Protein AF-A0AAN6DFP4-F1 (afdb_monomer_lite)

Structure (mmCIF, N/CA/C/O backbone):
data_AF-A0AAN6DFP4-F1
#
_entry.id   AF-A0AAN6DFP4-F1
#
loop_
_atom_site.group_PDB
_atom_site.id
_atom_site.type_symbol
_atom_site.label_atom_id
_atom_site.label_alt_id
_atom_site.label_comp_id
_atom_site.label_asym_id
_atom_site.label_entity_id
_atom_site.label_seq_id
_atom_site.pdbx_PDB_ins_code
_atom_site.Cartn_x
_atom_site.Cartn_y
_atom_site.Cartn_z
_atom_site.occupancy
_atom_site.B_iso_or_equiv
_atom_site.auth_seq_id
_atom_site.auth_comp_id
_atom_site.auth_asym_id
_atom_site.auth_atom_id
_atom_site.pdbx_PDB_model_num
ATOM 1 N N . MET A 1 1 ? -13.168 1.834 -18.998 1.00 47.31 1 MET A N 1
ATOM 2 C CA . MET A 1 1 ? -12.104 2.691 -18.431 1.00 47.31 1 MET A CA 1
ATOM 3 C C . MET A 1 1 ? -12.574 3.967 -17.719 1.00 47.31 1 MET A C 1
ATOM 5 O O . MET A 1 1 ? -12.557 3.976 -16.498 1.00 47.31 1 MET A O 1
ATOM 9 N N . LYS A 1 2 ? -12.982 5.072 -18.387 1.00 50.84 2 LYS A N 1
ATOM 10 C CA . LYS A 1 2 ? -13.348 6.314 -17.645 1.00 50.84 2 LYS A CA 1
ATOM 11 C C . LYS A 1 2 ? -14.556 6.129 -16.716 1.00 50.84 2 LYS A C 1
ATOM 13 O O . LYS A 1 2 ? -14.588 6.753 -15.665 1.00 50.84 2 LYS A O 1
ATOM 18 N N . SER A 1 3 ? -15.532 5.307 -17.102 1.00 55.34 3 SER A N 1
ATOM 19 C CA . SER A 1 3 ? -16.701 4.993 -16.271 1.00 55.34 3 SER A CA 1
ATOM 20 C C . SER A 1 3 ? -16.334 4.152 -15.048 1.00 55.34 3 SER A C 1
ATOM 22 O O . SER A 1 3 ? -16.694 4.550 -13.950 1.00 55.34 3 SER A O 1
ATOM 24 N N . GLU A 1 4 ? -15.548 3.080 -15.202 1.00 56.09 4 GLU A N 1
ATOM 25 C CA . GLU A 1 4 ? -15.149 2.225 -14.068 1.00 56.09 4 GLU A CA 1
ATOM 26 C C . GLU A 1 4 ? -14.252 2.952 -13.072 1.00 56.09 4 GLU A C 1
ATOM 28 O O . GLU A 1 4 ? -14.462 2.830 -11.873 1.00 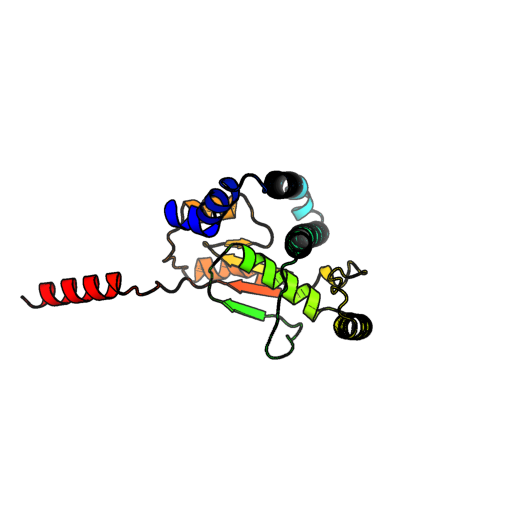56.09 4 GLU A O 1
ATOM 33 N N . LEU A 1 5 ? -13.308 3.786 -13.526 1.00 59.56 5 LEU A N 1
ATOM 34 C CA . LEU A 1 5 ? -12.493 4.587 -12.606 1.00 59.56 5 LEU A CA 1
ATOM 35 C C . LEU A 1 5 ? -13.368 5.538 -11.770 1.00 59.56 5 LEU A C 1
ATOM 37 O O . LEU A 1 5 ? -13.145 5.709 -10.574 1.00 59.56 5 LEU A O 1
ATOM 41 N N . LEU A 1 6 ? -14.382 6.153 -12.389 1.00 58.97 6 LEU A N 1
ATOM 42 C CA . LEU A 1 6 ? -15.338 7.012 -11.684 1.00 58.97 6 LEU A CA 1
ATOM 43 C C . LEU A 1 6 ? -16.222 6.208 -10.719 1.00 58.97 6 LEU A C 1
ATOM 45 O O . LEU A 1 6 ? -16.569 6.722 -9.653 1.00 58.97 6 LEU A O 1
ATOM 49 N N . ASP A 1 7 ? -16.551 4.966 -11.063 1.00 63.34 7 ASP A N 1
ATOM 50 C CA . ASP A 1 7 ? -17.307 4.059 -10.201 1.00 63.34 7 ASP A CA 1
ATOM 51 C C . ASP A 1 7 ? -16.452 3.571 -9.014 1.00 63.34 7 ASP A C 1
ATOM 53 O O . ASP A 1 7 ? -16.918 3.635 -7.878 1.00 63.34 7 ASP A O 1
ATOM 57 N N . HIS A 1 8 ? -15.170 3.243 -9.219 1.00 61.38 8 HIS A N 1
ATOM 58 C CA . HIS A 1 8 ? -14.212 2.890 -8.159 1.00 61.38 8 HIS A CA 1
ATOM 59 C C . HIS A 1 8 ? -13.896 4.047 -7.205 1.00 61.38 8 HIS A C 1
ATOM 61 O O . HIS A 1 8 ? -13.704 3.834 -6.007 1.00 61.38 8 HIS A O 1
ATOM 67 N N . ILE A 1 9 ? -13.861 5.281 -7.717 1.00 61.66 9 ILE A N 1
ATOM 68 C CA . ILE A 1 9 ? -13.745 6.496 -6.895 1.00 61.66 9 ILE A CA 1
ATOM 69 C C . ILE A 1 9 ? -15.060 6.766 -6.131 1.00 61.66 9 ILE A C 1
ATOM 71 O O . ILE A 1 9 ? -15.083 7.550 -5.182 1.00 61.66 9 ILE A O 1
ATOM 75 N N . GLY A 1 10 ? -16.167 6.117 -6.512 1.00 60.31 10 GLY A N 1
ATOM 76 C CA . GLY A 1 10 ? -17.473 6.299 -5.883 1.00 60.31 10 GLY A CA 1
ATOM 77 C C . GLY A 1 10 ? -18.146 7.613 -6.279 1.00 60.31 10 GLY A C 1
ATOM 78 O O . GLY A 1 10 ? -18.914 8.180 -5.502 1.00 60.31 10 GLY A O 1
ATOM 79 N N . VAL A 1 11 ? -17.878 8.132 -7.483 1.00 66.06 11 VAL A N 1
ATOM 80 C CA . VAL A 1 11 ? -18.410 9.425 -7.951 1.00 66.06 11 VAL A CA 1
ATOM 81 C C . VAL A 1 11 ? -19.939 9.428 -8.000 1.00 66.06 11 VAL A C 1
ATOM 83 O O . VAL A 1 11 ? -20.561 10.452 -7.712 1.00 66.06 11 VAL A O 1
ATOM 86 N N . GLN A 1 12 ? -20.567 8.295 -8.322 1.00 66.19 12 GLN A N 1
ATOM 87 C CA . GLN A 1 12 ? -22.027 8.171 -8.293 1.00 66.19 12 GLN A CA 1
ATOM 88 C C . GLN A 1 12 ? -22.575 8.255 -6.860 1.00 66.19 12 GLN A C 1
ATOM 90 O O . GLN A 1 12 ? -23.512 9.012 -6.602 1.00 66.19 12 GLN A O 1
ATOM 95 N N . THR A 1 13 ? -21.921 7.578 -5.914 1.00 63.72 13 THR A N 1
ATOM 96 C CA . THR A 1 13 ? -22.227 7.640 -4.478 1.00 63.72 13 THR A CA 1
ATOM 97 C C . THR A 1 13 ? -22.065 9.062 -3.933 1.00 63.72 13 THR A C 1
ATOM 99 O O . THR A 1 13 ? -22.931 9.559 -3.212 1.00 63.72 13 THR A O 1
ATOM 102 N N . LEU A 1 14 ? -21.005 9.767 -4.344 1.00 60.16 14 LEU A N 1
ATOM 103 C CA . LEU A 1 14 ? -20.773 11.176 -4.013 1.00 60.16 14 LEU A CA 1
ATOM 104 C C . LEU A 1 14 ? -21.882 12.083 -4.553 1.00 60.16 14 LEU A C 1
ATOM 106 O O . LEU A 1 14 ? -22.396 12.919 -3.812 1.00 60.16 14 LEU A O 1
ATOM 110 N N . LYS A 1 15 ? -22.297 11.908 -5.815 1.00 66.19 15 LYS A N 1
ATOM 111 C CA . LYS A 1 15 ? -23.403 12.677 -6.413 1.00 66.19 15 LYS A CA 1
ATOM 112 C C . LYS A 1 15 ? -24.713 12.478 -5.652 1.00 66.19 15 LYS A C 1
ATOM 114 O O . LYS A 1 15 ? -25.405 13.455 -5.377 1.00 66.19 15 LYS A O 1
ATOM 119 N N . GLN A 1 16 ? -25.022 11.240 -5.272 1.00 66.06 16 GLN A N 1
ATOM 120 C CA . GLN A 1 16 ? -26.227 10.906 -4.514 1.00 66.06 16 GLN A CA 1
ATOM 121 C C . GLN A 1 16 ? -26.204 11.490 -3.089 1.00 66.06 16 GLN A C 1
ATOM 123 O O . GLN A 1 16 ? -27.235 11.921 -2.571 1.00 66.06 16 GLN A O 1
ATOM 128 N N . GLN A 1 17 ? -25.030 11.570 -2.455 1.00 62.28 17 GLN A N 1
ATOM 129 C CA . GLN A 1 17 ? -24.885 12.221 -1.151 1.00 62.28 17 GLN A CA 1
ATOM 130 C C . GLN A 1 17 ? -24.927 13.754 -1.235 1.00 62.28 17 GLN A C 1
ATOM 132 O O . GLN A 1 17 ? -25.491 14.393 -0.344 1.00 62.28 17 GLN A O 1
ATOM 137 N N . LEU A 1 18 ? -24.380 14.350 -2.297 1.00 60.78 18 LEU A N 1
ATOM 138 C CA . LEU A 1 18 ? -24.375 15.800 -2.527 1.00 60.78 18 LEU A CA 1
ATOM 139 C C . LEU A 1 18 ? -25.782 16.381 -2.743 1.00 60.78 18 LEU A C 1
ATOM 141 O O . LEU A 1 18 ? -26.011 17.536 -2.398 1.00 60.78 18 LEU A O 1
ATOM 145 N N . SER A 1 19 ? -26.740 15.595 -3.247 1.00 63.12 19 SER A N 1
ATOM 146 C CA . SER A 1 19 ? -28.131 16.041 -3.429 1.00 63.12 19 SER A CA 1
ATOM 147 C C . SER A 1 19 ? -28.949 16.160 -2.133 1.00 63.12 19 SER A C 1
ATOM 149 O O . SER A 1 19 ? -30.066 16.667 -2.168 1.00 63.12 19 SER A O 1
ATOM 151 N N . SER A 1 20 ? -28.421 15.720 -0.985 1.00 60.00 20 SER A N 1
ATOM 152 C CA . SER A 1 20 ? -29.081 15.872 0.319 1.00 60.00 20 SER A CA 1
ATOM 153 C C . SER A 1 20 ? -28.574 17.134 1.033 1.00 60.00 20 SER A C 1
ATOM 155 O O . SER A 1 20 ? -27.400 17.236 1.398 1.00 60.00 20 SER A O 1
ATOM 157 N N . THR A 1 21 ? -29.471 18.091 1.283 1.00 51.72 21 THR A N 1
ATOM 158 C CA . THR A 1 21 ? -29.213 19.413 1.894 1.00 51.72 21 THR A CA 1
ATOM 159 C C . THR A 1 21 ? -28.632 19.365 3.319 1.00 51.72 21 THR A C 1
ATOM 161 O O . THR A 1 21 ? -28.171 20.382 3.826 1.00 51.72 21 THR A O 1
ATOM 164 N N . SER A 1 22 ? -28.568 18.188 3.953 1.00 56.81 22 SER A N 1
ATOM 165 C CA . SER A 1 22 ? -27.988 17.966 5.289 1.00 56.81 22 SER A CA 1
ATOM 166 C C . SER A 1 22 ? -26.481 17.619 5.284 1.00 56.81 22 SER A C 1
ATOM 168 O O . SER A 1 22 ? -25.909 17.376 6.348 1.00 56.81 22 SER A O 1
ATOM 170 N N . ASN A 1 23 ? -25.810 17.567 4.123 1.00 68.00 23 ASN A N 1
ATOM 171 C CA . ASN A 1 23 ? -24.476 16.952 3.991 1.00 68.00 23 ASN A CA 1
ATOM 172 C C . ASN A 1 23 ? -23.270 17.904 3.894 1.00 68.00 23 ASN A C 1
ATOM 174 O O . ASN A 1 23 ? -22.154 17.418 3.715 1.00 68.00 23 ASN A O 1
ATOM 178 N N . TYR A 1 24 ? -23.426 19.221 4.073 1.00 75.56 24 TYR A N 1
ATOM 179 C CA . TYR A 1 24 ? -22.299 20.167 3.953 1.00 75.56 24 TYR A CA 1
ATOM 180 C C . TYR A 1 24 ? -21.101 19.790 4.843 1.00 75.56 24 TYR A C 1
ATOM 182 O O . TYR A 1 24 ? -19.966 19.735 4.379 1.00 75.56 24 TYR A O 1
ATOM 190 N N . MET A 1 25 ? -21.349 19.423 6.104 1.00 76.75 25 MET A N 1
ATOM 191 C CA . MET A 1 25 ? -20.283 19.014 7.027 1.00 76.75 25 MET A CA 1
ATOM 192 C C . MET A 1 25 ? -19.552 17.740 6.582 1.00 76.75 25 MET A C 1
ATOM 194 O O . MET A 1 25 ? -18.347 17.625 6.799 1.00 76.75 25 MET A O 1
ATOM 198 N N . ARG A 1 26 ? -20.248 16.787 5.948 1.00 75.44 26 ARG A N 1
ATOM 199 C CA . ARG A 1 26 ? -19.627 15.555 5.432 1.00 75.44 26 ARG A CA 1
ATOM 200 C C . ARG A 1 26 ? -18.757 15.844 4.213 1.00 75.44 26 ARG A C 1
ATOM 202 O O . ARG A 1 26 ? -17.629 15.367 4.147 1.00 75.44 26 ARG A O 1
ATOM 209 N N . VAL A 1 27 ? -19.251 16.683 3.303 1.00 78.19 27 VAL A N 1
ATOM 210 C CA . VAL A 1 27 ? -18.508 17.118 2.113 1.00 78.19 27 VAL A CA 1
ATOM 211 C C . VAL A 1 27 ? -17.245 17.875 2.517 1.00 78.19 27 VAL A C 1
ATOM 213 O O . VAL A 1 27 ? -16.162 17.535 2.053 1.00 78.19 27 VAL A O 1
ATOM 216 N N . THR A 1 28 ? -17.347 18.831 3.443 1.00 83.44 28 THR A N 1
ATOM 217 C CA . THR A 1 28 ? -16.187 19.589 3.936 1.00 83.44 28 THR A CA 1
ATOM 218 C C . THR A 1 28 ? -15.150 18.677 4.591 1.00 83.44 28 THR A C 1
ATOM 220 O O . THR A 1 28 ? -13.967 18.796 4.290 1.00 83.44 28 THR A O 1
ATOM 223 N N . ARG A 1 29 ? -15.568 17.708 5.422 1.00 81.62 29 ARG A N 1
ATOM 224 C CA . ARG A 1 29 ? -14.650 16.713 6.012 1.00 81.62 29 ARG A CA 1
ATOM 225 C C . ARG A 1 29 ? -13.935 15.884 4.946 1.00 81.62 29 ARG A C 1
ATOM 227 O O . ARG A 1 29 ? -12.722 15.710 5.031 1.00 81.62 29 ARG A O 1
ATOM 234 N N . CYS A 1 30 ? -14.668 15.415 3.936 1.00 81.12 30 CYS A N 1
ATOM 235 C CA . CYS A 1 30 ? -14.101 14.678 2.810 1.00 81.12 30 CYS A CA 1
ATOM 236 C C . CYS A 1 30 ? -13.074 15.529 2.042 1.00 81.12 30 CYS A C 1
ATOM 238 O O . CYS A 1 30 ? -11.954 15.079 1.819 1.00 81.12 30 CYS A O 1
ATOM 240 N N . LEU A 1 31 ? -13.402 16.785 1.721 1.00 85.06 31 LEU A N 1
ATOM 241 C CA . LEU A 1 31 ? -12.493 17.707 1.031 1.00 85.06 31 LEU A CA 1
ATOM 242 C C . LEU A 1 31 ? -11.229 18.007 1.846 1.00 85.06 31 LEU A C 1
ATOM 244 O O . LEU A 1 31 ? -10.128 17.977 1.294 1.00 85.06 31 LEU A O 1
ATOM 248 N N . CYS A 1 32 ? -11.359 18.259 3.152 1.00 88.12 32 CYS A N 1
ATOM 249 C CA . CYS A 1 32 ? -10.211 18.452 4.040 1.00 88.12 32 CYS A CA 1
ATOM 250 C C . CYS A 1 32 ? -9.298 17.221 4.042 1.00 88.12 32 CYS A C 1
ATOM 252 O O . CYS A 1 32 ? -8.081 17.357 3.938 1.00 88.12 32 CYS A O 1
ATOM 254 N N . PHE A 1 33 ? -9.881 16.023 4.102 1.00 85.81 33 PHE A N 1
ATOM 255 C CA . PHE A 1 33 ? -9.128 14.775 4.068 1.00 85.81 33 PHE A CA 1
ATOM 256 C C . PHE A 1 33 ? -8.399 14.563 2.736 1.00 85.81 33 PHE A C 1
ATOM 258 O O . PHE A 1 33 ? -7.199 14.297 2.729 1.00 85.81 33 PHE A O 1
ATOM 265 N N . VAL A 1 34 ? -9.086 14.753 1.606 1.00 86.56 34 VAL A N 1
ATOM 266 C CA . VAL A 1 34 ? -8.468 14.668 0.273 1.00 86.56 34 VAL A CA 1
ATOM 267 C C . VAL A 1 34 ? -7.321 15.670 0.150 1.00 86.56 34 VAL A C 1
ATOM 269 O O . VAL A 1 34 ? -6.245 15.317 -0.320 1.00 86.56 34 VAL A O 1
ATOM 272 N N . THR A 1 35 ? -7.505 16.897 0.640 1.00 89.94 35 THR A N 1
ATOM 273 C CA . THR A 1 35 ? -6.455 17.929 0.634 1.00 89.94 35 THR A CA 1
ATOM 274 C C . THR A 1 35 ? -5.245 17.500 1.464 1.00 89.94 35 THR A C 1
ATOM 276 O O . THR A 1 35 ? -4.103 17.682 1.040 1.00 89.94 35 THR A O 1
ATOM 279 N N . MET A 1 36 ? -5.474 16.888 2.626 1.00 91.25 36 MET A N 1
ATOM 280 C CA . MET A 1 36 ? -4.415 16.362 3.485 1.00 91.25 36 MET A CA 1
ATOM 281 C C . MET A 1 36 ? -3.647 15.213 2.815 1.00 91.25 36 MET A C 1
ATOM 283 O O . MET A 1 36 ? -2.418 15.234 2.823 1.00 91.25 36 MET A O 1
ATOM 287 N N . LEU A 1 37 ? -4.338 14.262 2.173 1.00 90.06 37 LEU A N 1
ATOM 288 C CA . LEU A 1 37 ? -3.699 13.184 1.407 1.00 90.06 37 LEU A CA 1
ATOM 289 C C . LEU A 1 37 ? -2.883 13.717 0.227 1.00 90.06 37 LEU A C 1
ATOM 291 O O . LEU A 1 37 ? -1.754 13.282 0.020 1.00 90.06 37 LEU A O 1
ATOM 295 N N . LEU A 1 38 ? -3.422 14.683 -0.521 1.00 90.25 38 LEU A N 1
ATOM 296 C CA . LEU A 1 38 ? -2.706 15.323 -1.626 1.00 90.25 38 LEU A CA 1
ATOM 297 C C . LEU A 1 38 ? -1.447 16.040 -1.132 1.00 90.25 38 LEU A C 1
ATOM 299 O O . LEU A 1 38 ? -0.390 15.931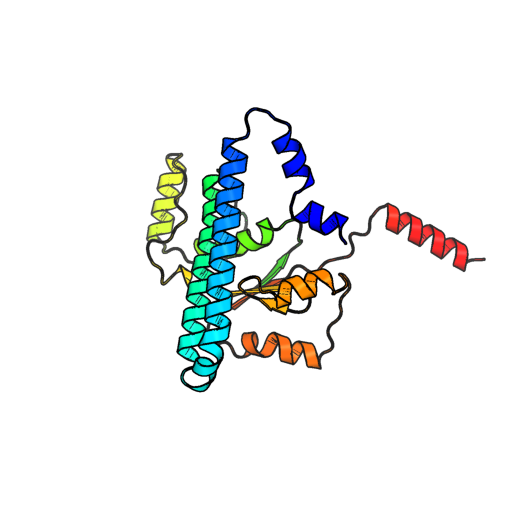 -1.747 1.00 90.25 38 LEU A O 1
ATOM 303 N N . SER A 1 39 ? -1.541 16.725 0.007 1.00 92.38 39 SER A N 1
ATOM 304 C CA . SER A 1 39 ? -0.399 17.406 0.622 1.00 92.38 39 SER A CA 1
ATOM 305 C C . SER A 1 39 ? 0.667 16.402 1.065 1.00 92.38 39 SER A C 1
ATOM 307 O O . SER A 1 39 ? 1.848 16.592 0.780 1.00 92.38 39 SER A O 1
ATOM 309 N N . TYR A 1 40 ? 0.253 15.297 1.694 1.00 93.44 40 TYR A N 1
ATOM 310 C CA . TYR A 1 40 ? 1.140 14.198 2.080 1.00 93.44 40 TYR A CA 1
ATOM 311 C C . TYR A 1 40 ? 1.860 13.603 0.866 1.00 93.44 40 TYR A C 1
ATOM 313 O O . TYR A 1 40 ? 3.077 13.424 0.882 1.00 93.44 40 TYR A O 1
ATOM 321 N N . PHE A 1 41 ? 1.111 13.341 -0.205 1.00 91.06 41 PHE A N 1
ATOM 322 C CA . PHE A 1 41 ? 1.631 12.811 -1.457 1.00 91.06 41 PHE A CA 1
ATOM 323 C C . PHE A 1 41 ? 2.685 13.739 -2.080 1.00 91.06 41 PHE A C 1
ATOM 325 O O . PHE A 1 41 ? 3.774 13.284 -2.423 1.00 91.06 41 PHE A O 1
ATOM 332 N N . VAL A 1 42 ? 2.416 15.047 -2.150 1.00 91.44 42 VAL A N 1
ATOM 333 C CA . VAL A 1 42 ? 3.384 16.035 -2.660 1.00 91.44 42 VAL A CA 1
ATOM 334 C C . VAL A 1 42 ? 4.664 16.044 -1.820 1.00 91.44 42 VAL A C 1
ATOM 336 O O . VAL A 1 42 ? 5.761 16.015 -2.378 1.00 91.44 42 VAL A O 1
ATOM 339 N N . VAL A 1 43 ? 4.547 16.037 -0.488 1.00 93.38 43 VAL A N 1
ATOM 340 C CA . VAL A 1 43 ? 5.708 15.980 0.416 1.00 93.38 43 VAL A CA 1
ATOM 341 C C . VAL A 1 43 ? 6.517 14.702 0.190 1.00 93.38 43 VAL A C 1
ATOM 343 O O . VAL A 1 43 ? 7.746 14.758 0.105 1.00 93.38 43 VAL A O 1
ATOM 346 N N . TYR A 1 44 ? 5.843 13.560 0.050 1.00 92.50 44 TYR A N 1
ATOM 347 C CA . TYR A 1 44 ? 6.489 12.281 -0.220 1.00 92.50 44 TYR A CA 1
ATOM 348 C C . TYR A 1 44 ? 7.237 12.275 -1.560 1.00 92.50 44 TYR A C 1
ATOM 350 O O . TYR A 1 44 ? 8.375 11.811 -1.619 1.00 92.50 44 TYR A O 1
ATOM 358 N N . GLU A 1 45 ? 6.649 12.817 -2.626 1.00 90.75 45 GLU A N 1
ATOM 359 C CA . GLU A 1 45 ? 7.291 12.880 -3.945 1.00 90.75 45 GLU A CA 1
ATOM 360 C C . GLU A 1 45 ? 8.516 13.807 -3.935 1.00 90.75 45 GLU A C 1
ATOM 362 O O . GLU A 1 45 ? 9.583 13.426 -4.426 1.00 90.75 45 GLU A O 1
ATOM 367 N N . ILE A 1 46 ? 8.426 14.973 -3.278 1.00 90.94 46 ILE A N 1
ATOM 368 C CA . ILE A 1 46 ? 9.578 15.866 -3.064 1.00 90.94 46 ILE A CA 1
ATOM 369 C C . ILE A 1 46 ? 10.694 15.121 -2.323 1.00 90.94 46 ILE A C 1
ATOM 371 O O . ILE A 1 46 ? 11.845 15.134 -2.763 1.00 90.94 46 ILE A O 1
ATOM 375 N N . PHE A 1 47 ? 10.362 14.427 -1.231 1.00 91.38 47 PHE A N 1
ATOM 376 C CA . PHE A 1 47 ? 11.317 13.609 -0.486 1.00 91.38 47 PHE A CA 1
ATOM 377 C C . PHE A 1 47 ? 11.923 12.496 -1.356 1.00 91.38 47 PHE A C 1
ATOM 379 O O . PHE A 1 47 ? 13.135 12.268 -1.334 1.00 91.38 47 PHE A O 1
ATOM 386 N N . SER A 1 48 ? 11.105 11.804 -2.150 1.00 87.94 48 SER A N 1
ATOM 387 C CA . SER A 1 48 ? 11.531 10.699 -3.010 1.00 87.94 48 SER A CA 1
ATOM 388 C C . SER A 1 48 ? 12.576 11.150 -4.029 1.00 87.94 48 SER A C 1
ATOM 390 O O . SER A 1 48 ? 13.581 10.449 -4.197 1.00 87.94 48 SER A O 1
ATOM 392 N N . VAL A 1 49 ? 12.376 12.327 -4.637 1.00 88.75 49 VAL A N 1
ATOM 393 C CA . VAL A 1 49 ? 13.305 12.963 -5.584 1.00 88.75 49 VAL A CA 1
ATOM 394 C C . VAL A 1 49 ? 14.554 13.485 -4.873 1.00 88.75 49 VAL A C 1
ATOM 396 O O . VAL A 1 49 ? 15.670 13.154 -5.275 1.00 88.75 49 VAL A O 1
ATOM 399 N N . ALA A 1 50 ? 14.393 14.235 -3.780 1.00 88.38 50 ALA A N 1
ATOM 400 C CA . ALA A 1 50 ? 15.513 14.819 -3.039 1.00 88.38 50 ALA A CA 1
ATOM 401 C C . ALA A 1 50 ? 16.469 13.747 -2.482 1.00 88.38 50 ALA A C 1
ATOM 403 O O . ALA A 1 50 ? 17.682 13.940 -2.430 1.00 88.38 50 ALA A O 1
ATOM 404 N N . THR A 1 51 ? 15.939 12.576 -2.119 1.00 87.88 51 THR A N 1
ATOM 405 C CA . THR A 1 51 ? 16.728 11.457 -1.582 1.00 87.88 51 THR A CA 1
ATOM 406 C C . THR A 1 51 ? 17.299 10.510 -2.636 1.00 87.88 51 THR A C 1
ATOM 408 O O . THR A 1 51 ? 17.896 9.493 -2.274 1.00 87.88 51 THR A O 1
ATOM 411 N N . ILE A 1 52 ? 17.182 10.809 -3.936 1.00 86.50 52 ILE A N 1
ATOM 412 C CA . ILE A 1 52 ? 17.813 9.986 -4.984 1.00 86.50 52 ILE A CA 1
ATOM 413 C C . ILE A 1 52 ? 19.330 9.903 -4.766 1.00 86.50 52 ILE A C 1
ATOM 415 O O . ILE A 1 52 ? 19.877 8.806 -4.831 1.00 86.50 52 ILE A O 1
ATOM 419 N N . GLY A 1 53 ? 19.992 11.016 -4.424 1.00 79.88 53 GLY A N 1
ATOM 420 C CA . GLY A 1 53 ? 21.430 11.029 -4.118 1.00 79.88 53 GLY A CA 1
ATOM 421 C C . GLY A 1 53 ? 21.791 10.210 -2.872 1.00 79.88 53 GLY A C 1
ATOM 422 O O . GLY A 1 53 ? 22.771 9.469 -2.873 1.00 79.88 53 GLY A O 1
ATOM 423 N N . VAL A 1 54 ? 20.937 10.249 -1.841 1.00 80.94 54 VAL A N 1
ATOM 424 C CA . VAL A 1 54 ? 21.107 9.473 -0.596 1.00 80.94 54 VAL A CA 1
ATOM 425 C C . VAL A 1 54 ? 21.058 7.966 -0.859 1.00 80.94 54 VAL A C 1
ATOM 427 O O . VAL A 1 54 ? 21.716 7.213 -0.147 1.00 80.94 54 VAL A O 1
ATOM 430 N N . LYS A 1 55 ? 20.356 7.515 -1.913 1.00 79.94 55 LYS A N 1
ATOM 431 C CA . LYS A 1 55 ? 20.319 6.097 -2.322 1.00 79.94 55 LYS A CA 1
ATOM 432 C C . LYS A 1 55 ? 21.720 5.511 -2.497 1.00 79.94 55 LYS A C 1
ATOM 434 O O . LYS A 1 55 ? 21.929 4.358 -2.148 1.00 79.94 55 LYS A O 1
ATOM 439 N N . TYR A 1 56 ? 22.644 6.290 -3.054 1.00 83.81 56 TYR A N 1
ATOM 440 C CA . TYR A 1 56 ? 23.991 5.821 -3.370 1.00 83.81 56 TYR A CA 1
ATOM 441 C C . TYR A 1 56 ? 24.943 5.906 -2.176 1.00 83.81 56 TYR A C 1
ATOM 443 O O . TYR A 1 56 ? 25.901 5.146 -2.116 1.00 83.81 56 TYR A O 1
ATOM 451 N N . LEU A 1 57 ? 24.674 6.806 -1.225 1.00 87.19 57 LEU A N 1
ATOM 452 C CA . LEU A 1 57 ? 25.516 6.996 -0.044 1.00 87.19 57 LEU A CA 1
ATOM 453 C C . LEU A 1 57 ? 25.098 6.079 1.110 1.00 87.19 57 LEU A C 1
ATOM 455 O O . LEU A 1 57 ? 25.941 5.429 1.717 1.00 87.19 57 LEU A O 1
ATOM 459 N N . ILE A 1 58 ? 23.801 6.050 1.434 1.00 86.75 58 ILE A N 1
ATOM 460 C CA . ILE A 1 58 ? 23.254 5.328 2.591 1.00 86.75 58 ILE A CA 1
ATOM 461 C C . ILE A 1 58 ? 21.871 4.745 2.226 1.00 86.75 58 ILE A C 1
ATOM 463 O O . ILE A 1 58 ? 20.831 5.277 2.640 1.00 86.75 58 ILE A O 1
ATOM 467 N N . PRO A 1 59 ? 21.819 3.655 1.432 1.00 82.94 59 PRO A N 1
ATOM 468 C CA . PRO A 1 59 ? 20.566 3.085 0.924 1.00 82.94 59 PRO A CA 1
ATOM 469 C C . PRO A 1 59 ? 19.601 2.659 2.039 1.00 82.94 59 PRO A C 1
ATOM 471 O O . PRO A 1 59 ? 18.395 2.887 1.920 1.00 82.94 59 PRO A O 1
ATOM 474 N N . GLN A 1 60 ? 20.130 2.130 3.147 1.00 82.44 60 GLN A N 1
ATOM 475 C CA . GLN A 1 60 ? 19.338 1.665 4.290 1.00 82.44 60 GLN A CA 1
ATOM 476 C C . GLN A 1 60 ? 18.546 2.793 4.963 1.00 82.44 60 GLN A C 1
ATOM 478 O O . GLN A 1 60 ? 17.378 2.633 5.311 1.00 82.44 60 GLN A O 1
ATOM 483 N N . THR A 1 61 ? 19.135 3.983 5.075 1.00 84.81 61 THR A N 1
ATOM 484 C CA . THR A 1 61 ? 18.453 5.143 5.660 1.00 84.81 61 THR A CA 1
ATOM 485 C C . THR A 1 61 ? 17.283 5.596 4.790 1.00 84.81 61 THR A C 1
ATOM 487 O O . THR A 1 61 ? 16.186 5.839 5.295 1.00 84.81 61 THR A O 1
ATOM 490 N N . ARG A 1 62 ? 17.471 5.655 3.463 1.00 84.94 62 ARG A N 1
ATOM 491 C CA . ARG A 1 62 ? 16.381 5.982 2.529 1.00 84.94 62 ARG A CA 1
ATOM 492 C C . ARG A 1 62 ? 15.255 4.952 2.609 1.00 84.94 62 ARG A C 1
ATOM 494 O O . ARG A 1 62 ? 14.085 5.328 2.561 1.00 84.94 62 ARG A O 1
ATOM 501 N N . PHE A 1 63 ? 15.611 3.675 2.720 1.00 83.19 63 PHE A N 1
ATOM 502 C CA . PHE A 1 63 ? 14.655 2.586 2.866 1.00 83.19 63 PHE A CA 1
ATOM 503 C C . PHE A 1 63 ? 13.804 2.742 4.132 1.00 83.19 63 PHE A C 1
ATOM 505 O O . PHE A 1 63 ? 12.576 2.761 4.048 1.00 83.19 63 PHE A O 1
ATOM 512 N N . SER A 1 64 ? 14.442 2.973 5.280 1.00 83.75 64 SER A N 1
ATOM 513 C CA . SER A 1 64 ? 13.755 3.224 6.549 1.00 83.75 64 SER A CA 1
ATOM 514 C C . SER A 1 64 ? 12.797 4.410 6.463 1.00 83.75 64 SER A C 1
ATOM 516 O O . SER A 1 64 ? 11.633 4.281 6.833 1.00 83.75 64 SER A O 1
ATOM 518 N N . TYR A 1 65 ? 13.219 5.545 5.898 1.00 87.56 65 TYR A N 1
ATOM 519 C CA . TYR A 1 65 ? 12.320 6.691 5.729 1.00 87.56 65 TYR A CA 1
ATOM 520 C C . TYR A 1 65 ? 11.121 6.383 4.835 1.00 87.56 65 TYR A C 1
ATOM 522 O O . TYR A 1 65 ? 10.002 6.758 5.175 1.00 87.56 65 TYR A O 1
ATOM 530 N N . LYS A 1 66 ? 11.318 5.670 3.720 1.00 87.81 66 LYS A N 1
ATOM 531 C CA . LYS A 1 66 ? 10.201 5.246 2.864 1.00 87.81 66 LYS A CA 1
ATOM 532 C C . LYS A 1 66 ? 9.184 4.399 3.628 1.00 87.81 66 LYS A C 1
ATOM 534 O O . LYS A 1 66 ? 7.991 4.583 3.412 1.00 87.81 66 LYS A O 1
ATOM 539 N N . ARG A 1 67 ? 9.638 3.539 4.546 1.00 86.25 67 ARG A N 1
ATOM 540 C CA . ARG A 1 67 ? 8.754 2.759 5.425 1.00 86.25 67 ARG A CA 1
ATOM 541 C C . ARG A 1 67 ? 7.974 3.643 6.390 1.00 86.25 67 ARG A C 1
ATOM 543 O O . ARG A 1 67 ? 6.767 3.471 6.493 1.00 86.25 67 ARG A O 1
ATOM 550 N N . TYR A 1 68 ? 8.617 4.627 7.020 1.00 87.81 68 TYR A N 1
ATOM 551 C CA . TYR A 1 68 ? 7.916 5.596 7.873 1.00 87.81 68 TYR A CA 1
ATOM 552 C C . TYR A 1 68 ? 6.869 6.408 7.100 1.00 87.81 68 TYR A C 1
ATOM 554 O O . TYR A 1 68 ? 5.768 6.624 7.604 1.00 87.81 68 TYR A O 1
ATOM 562 N N . PHE A 1 69 ? 7.175 6.817 5.865 1.00 91.25 69 PHE A N 1
ATOM 563 C CA . PHE A 1 69 ? 6.195 7.478 5.003 1.00 91.25 69 PHE A CA 1
ATOM 564 C C . PHE A 1 69 ? 5.027 6.550 4.640 1.00 91.25 69 PHE A C 1
ATOM 566 O O . PHE A 1 69 ? 3.875 6.967 4.684 1.00 91.25 69 PHE A O 1
ATOM 573 N N . ALA A 1 70 ? 5.295 5.284 4.315 1.00 90.19 70 ALA A N 1
ATOM 574 C CA . ALA A 1 70 ? 4.241 4.316 4.006 1.00 90.19 70 ALA A CA 1
ATOM 575 C C . ALA A 1 70 ? 3.317 4.097 5.208 1.00 90.19 70 ALA A C 1
ATOM 577 O O . ALA A 1 70 ? 2.101 4.234 5.103 1.00 90.19 70 ALA A O 1
ATOM 578 N N . ALA A 1 71 ? 3.916 3.844 6.369 1.00 87.56 71 ALA A N 1
ATOM 579 C CA . ALA A 1 71 ? 3.235 3.732 7.646 1.00 87.56 71 ALA A CA 1
ATOM 580 C C . ALA A 1 71 ? 2.340 4.945 7.931 1.00 87.56 71 ALA A C 1
ATOM 582 O O . ALA A 1 71 ? 1.150 4.786 8.204 1.00 87.56 71 ALA A O 1
ATOM 583 N N . GLY A 1 72 ? 2.887 6.160 7.833 1.00 88.12 72 GLY A N 1
ATOM 584 C CA . GLY A 1 72 ? 2.137 7.392 8.073 1.00 88.12 72 GLY A CA 1
ATOM 585 C C . GLY A 1 72 ? 0.988 7.589 7.083 1.00 88.12 72 GLY A C 1
ATOM 586 O O . GLY A 1 72 ? -0.121 7.922 7.497 1.00 88.12 72 GLY A O 1
ATOM 587 N N . PHE A 1 73 ? 1.227 7.330 5.795 1.00 91.62 73 PHE A N 1
ATOM 588 C CA . PHE A 1 73 ? 0.206 7.406 4.751 1.00 91.62 73 PHE A CA 1
ATOM 589 C C . PHE A 1 73 ? -0.971 6.462 5.030 1.00 91.62 73 PHE A C 1
ATOM 591 O O . PHE A 1 73 ? -2.128 6.888 5.023 1.00 91.62 73 PHE A O 1
ATOM 598 N N . TRP A 1 74 ? -0.696 5.191 5.325 1.00 90.50 74 TRP A N 1
ATOM 599 C CA . TRP A 1 74 ? -1.754 4.216 5.577 1.00 90.50 74 TRP A CA 1
ATOM 600 C C . TRP A 1 74 ? -2.456 4.434 6.912 1.00 90.50 74 TRP A C 1
ATOM 602 O O . TRP A 1 74 ? -3.673 4.302 6.978 1.00 90.50 74 TRP A O 1
ATOM 612 N N . THR A 1 75 ? -1.730 4.861 7.945 1.00 86.69 75 THR A N 1
ATOM 613 C CA . THR A 1 75 ? -2.314 5.273 9.234 1.00 86.69 75 THR A CA 1
ATOM 614 C C . THR A 1 75 ? -3.340 6.387 9.029 1.00 86.69 75 THR A C 1
ATOM 616 O O . THR A 1 75 ? -4.434 6.342 9.589 1.00 86.69 75 THR A O 1
ATOM 619 N N . LEU A 1 76 ? -3.029 7.356 8.165 1.00 88.50 76 LEU A N 1
ATOM 620 C CA . LEU A 1 76 ? -3.944 8.434 7.804 1.00 88.50 76 LEU A CA 1
ATOM 621 C C . LEU A 1 76 ? -5.189 7.925 7.062 1.00 88.50 76 LEU A C 1
ATOM 623 O O . LEU A 1 76 ? -6.297 8.396 7.313 1.00 88.50 76 LEU A O 1
ATOM 627 N N . CYS A 1 77 ? -5.015 6.944 6.173 1.00 89.38 77 CYS A N 1
ATOM 628 C CA . CYS A 1 77 ? -6.117 6.295 5.462 1.00 89.38 77 CYS A CA 1
ATOM 629 C C . CYS A 1 77 ? -6.998 5.446 6.394 1.00 89.38 77 CYS A C 1
ATOM 631 O O . CYS A 1 77 ? -8.213 5.419 6.252 1.00 89.38 77 CYS A O 1
ATOM 633 N N . ILE A 1 78 ? -6.421 4.783 7.389 1.00 86.88 78 ILE A N 1
ATOM 634 C CA . ILE A 1 78 ? -7.185 4.034 8.391 1.00 86.88 78 ILE A CA 1
ATOM 635 C C . ILE A 1 78 ? -7.953 4.991 9.305 1.00 86.88 78 ILE A C 1
ATOM 637 O O . ILE A 1 78 ? -9.129 4.766 9.584 1.00 86.88 78 ILE A O 1
ATOM 641 N N . TYR A 1 79 ? -7.338 6.113 9.692 1.00 83.75 79 TYR A N 1
ATOM 642 C CA . TYR A 1 79 ? -7.999 7.138 10.499 1.00 83.75 79 TYR A CA 1
ATOM 643 C C . TYR A 1 79 ? -9.287 7.660 9.857 1.00 83.75 79 TYR A C 1
ATOM 645 O O . TYR A 1 79 ? -10.252 7.964 10.556 1.00 83.75 79 TYR A O 1
ATOM 653 N N . ILE A 1 80 ? -9.348 7.742 8.523 1.00 82.50 80 ILE A N 1
ATOM 654 C CA . ILE A 1 80 ? -10.577 8.183 7.861 1.00 82.50 80 ILE A CA 1
ATOM 655 C C . ILE A 1 80 ? -11.702 7.151 7.966 1.00 82.50 80 ILE A C 1
ATOM 657 O O . ILE A 1 80 ? -12.863 7.549 8.058 1.00 82.50 80 ILE A O 1
ATOM 661 N N . LEU A 1 81 ? -11.389 5.852 8.001 1.00 82.88 81 LEU A N 1
ATOM 662 C CA . LEU A 1 81 ? -12.393 4.812 8.236 1.00 82.88 81 LEU A CA 1
ATOM 663 C C . LEU A 1 81 ? -13.010 4.991 9.628 1.00 82.88 81 LEU A C 1
ATOM 665 O O . LEU A 1 81 ? -14.235 5.015 9.755 1.00 82.88 81 LEU A O 1
ATOM 669 N N . GLU A 1 82 ? -12.179 5.251 10.641 1.00 77.38 82 GLU A N 1
ATOM 670 C CA . GLU A 1 82 ? -12.641 5.538 12.004 1.00 77.38 82 GLU A CA 1
ATOM 671 C C . GLU A 1 82 ? -13.491 6.813 12.080 1.00 77.38 82 GLU A C 1
ATOM 673 O O . GLU A 1 82 ? -14.583 6.799 12.646 1.00 77.38 82 GLU A O 1
ATOM 678 N N . LEU A 1 83 ? -13.043 7.917 11.468 1.00 76.12 83 LEU A N 1
ATOM 679 C CA . LEU A 1 83 ? -13.789 9.183 11.451 1.00 76.12 83 LEU A CA 1
ATOM 680 C C . LEU A 1 83 ? -15.177 9.057 10.807 1.00 76.12 83 LEU A C 1
ATOM 682 O O . LEU A 1 83 ? -16.076 9.848 11.112 1.00 76.12 83 LEU A O 1
ATOM 686 N N . ASN A 1 84 ? -15.347 8.089 9.906 1.00 77.56 84 ASN A N 1
ATOM 687 C CA . ASN A 1 84 ? -16.619 7.783 9.260 1.00 77.56 84 ASN A CA 1
ATOM 688 C C . ASN A 1 84 ? -17.408 6.669 9.967 1.00 77.56 84 ASN A C 1
ATOM 690 O O . ASN A 1 84 ? -18.481 6.308 9.490 1.00 77.56 84 ASN A O 1
ATOM 694 N N . ASN A 1 85 ? -16.936 6.182 11.120 1.00 75.12 85 ASN A N 1
ATOM 695 C CA . ASN A 1 85 ? -17.524 5.081 11.886 1.00 75.12 85 ASN A CA 1
ATOM 696 C C . ASN A 1 85 ? -17.696 3.802 11.050 1.00 75.12 85 ASN A C 1
ATOM 698 O O . ASN A 1 85 ? -18.701 3.100 11.171 1.00 75.12 85 ASN A O 1
ATOM 702 N N . VAL A 1 86 ? -16.734 3.515 10.172 1.00 79.81 86 VAL A N 1
ATOM 703 C CA . VAL A 1 86 ? -16.700 2.251 9.436 1.00 79.81 86 VAL A CA 1
ATOM 704 C C . VAL A 1 86 ? -16.290 1.152 10.411 1.00 79.81 86 VAL A C 1
ATOM 706 O O . VAL A 1 86 ? -15.187 1.184 10.952 1.00 79.81 86 VAL A O 1
ATOM 709 N N . ASN A 1 87 ? -17.181 0.186 10.633 1.00 79.12 87 ASN A N 1
ATOM 710 C CA . ASN A 1 87 ? -16.861 -1.012 11.399 1.00 79.12 87 ASN A CA 1
ATOM 711 C C . ASN A 1 87 ? -16.268 -2.069 10.461 1.00 79.12 87 ASN A C 1
ATOM 713 O O . ASN A 1 87 ? -16.913 -2.445 9.482 1.00 79.12 87 ASN A O 1
ATOM 717 N N . VAL A 1 88 ? -15.050 -2.523 10.751 1.00 82.81 88 VAL A N 1
ATOM 718 C CA . VAL A 1 88 ? -14.361 -3.562 9.978 1.00 82.81 88 VAL A CA 1
ATOM 719 C C . VAL A 1 88 ? -14.415 -4.857 10.778 1.00 82.81 88 VAL A C 1
ATOM 721 O O . VAL A 1 88 ? -13.754 -4.984 11.806 1.00 82.81 88 VAL A O 1
ATOM 724 N N . GLU A 1 89 ? -15.201 -5.814 10.298 1.00 84.44 89 GLU A N 1
ATOM 725 C CA . GLU A 1 89 ? -15.280 -7.157 10.866 1.00 84.44 89 GLU A CA 1
ATOM 726 C C . GLU A 1 89 ? -14.295 -8.075 10.133 1.00 84.44 89 GLU A C 1
ATOM 728 O O . GLU A 1 89 ? -14.373 -8.232 8.914 1.00 84.44 89 GLU A O 1
ATOM 733 N N . ILE A 1 90 ? -13.345 -8.650 10.872 1.00 85.12 90 ILE A N 1
ATOM 734 C CA . ILE A 1 90 ? -12.370 -9.610 10.343 1.00 85.12 90 ILE A CA 1
ATOM 735 C C . ILE A 1 90 ? -12.772 -10.991 10.850 1.00 85.12 90 ILE A C 1
ATOM 737 O O . ILE A 1 90 ? -12.839 -11.216 12.057 1.00 85.12 90 ILE A O 1
ATOM 741 N N . THR A 1 91 ? -13.016 -11.914 9.926 1.00 87.25 91 THR A N 1
ATOM 742 C CA . THR A 1 91 ? -13.385 -13.302 10.224 1.00 87.25 91 THR A CA 1
ATOM 743 C C . THR A 1 91 ? -12.381 -14.265 9.609 1.00 87.25 91 THR A C 1
ATOM 745 O O . THR A 1 91 ? -11.873 -13.995 8.521 1.00 87.25 91 THR A O 1
ATOM 748 N N . GLY A 1 92 ? -12.173 -15.414 10.247 1.00 89.38 92 GLY A N 1
ATOM 749 C CA . GLY A 1 92 ? -11.247 -16.447 9.787 1.00 89.38 92 GLY A CA 1
ATOM 750 C C . GLY A 1 92 ? -10.152 -16.717 10.812 1.00 89.38 92 GLY A C 1
ATOM 751 O O . GLY A 1 92 ? -10.298 -16.369 11.985 1.00 89.38 92 GLY A O 1
ATOM 752 N N . ASP A 1 93 ? -9.083 -17.356 10.351 1.00 87.12 93 ASP A N 1
ATOM 753 C CA . ASP A 1 93 ? -7.940 -17.719 11.184 1.00 87.12 93 ASP A CA 1
ATOM 754 C C . ASP A 1 93 ? -7.053 -16.502 11.497 1.00 87.12 93 ASP A C 1
ATOM 756 O O . ASP A 1 93 ? -7.062 -15.492 10.784 1.00 87.12 93 ASP A O 1
ATOM 760 N N . GLU A 1 94 ? -6.283 -16.588 12.585 1.00 83.88 94 GLU A N 1
ATOM 761 C CA . GLU A 1 94 ? -5.285 -15.567 12.914 1.00 83.88 94 GLU A CA 1
ATOM 762 C C . GLU A 1 94 ? -4.190 -15.532 11.835 1.00 83.88 94 GLU A C 1
ATOM 764 O O . GLU A 1 94 ? -3.700 -16.569 11.390 1.00 83.88 94 GLU A O 1
ATOM 769 N N . LEU A 1 95 ? -3.810 -14.324 11.406 1.00 84.38 95 LEU A N 1
ATOM 770 C CA . LEU A 1 95 ? -2.784 -14.141 10.381 1.00 84.38 95 LEU A CA 1
ATOM 771 C C .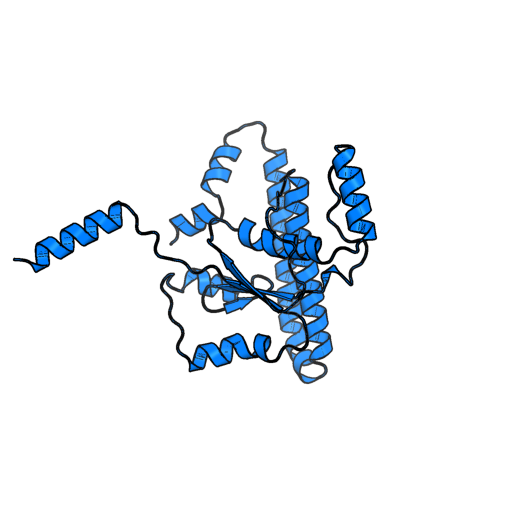 LEU A 1 95 ? -1.387 -14.369 10.959 1.00 84.38 95 LEU A C 1
ATOM 773 O O . LEU A 1 95 ? -1.005 -13.750 11.954 1.00 84.38 95 LEU A O 1
ATOM 777 N N . GLU A 1 96 ? -0.601 -15.192 10.274 1.00 83.88 96 GLU A N 1
ATOM 778 C CA . GLU A 1 96 ? 0.821 -15.362 10.555 1.00 83.88 96 GLU A CA 1
ATOM 779 C C . GLU A 1 96 ? 1.605 -14.100 10.167 1.00 83.88 96 GLU A C 1
ATOM 781 O O . GLU A 1 96 ? 1.315 -13.443 9.167 1.00 83.88 96 GLU A O 1
ATOM 786 N N . THR A 1 97 ? 2.634 -13.750 10.940 1.00 81.00 97 THR A N 1
ATOM 787 C CA . THR A 1 97 ? 3.458 -12.550 10.707 1.00 81.00 97 THR A CA 1
ATOM 788 C C . THR A 1 97 ? 4.672 -12.820 9.809 1.00 81.00 97 THR A C 1
ATOM 790 O O . THR A 1 97 ? 5.696 -12.152 9.949 1.00 81.00 97 THR A O 1
ATOM 793 N N . GLU A 1 98 ? 4.586 -13.816 8.928 1.00 88.69 98 GLU A N 1
ATOM 794 C CA . GLU A 1 98 ? 5.632 -14.187 7.967 1.00 88.69 98 GLU A CA 1
ATOM 795 C C . GLU A 1 98 ? 5.390 -13.555 6.586 1.00 88.69 98 GLU A C 1
ATOM 797 O O . GLU A 1 98 ? 4.438 -12.795 6.388 1.00 88.69 98 GLU A O 1
ATOM 802 N N . ASN A 1 99 ? 6.291 -13.819 5.632 1.00 91.69 99 ASN A N 1
ATOM 803 C CA . ASN A 1 99 ? 6.135 -13.356 4.253 1.00 91.69 99 ASN A CA 1
ATOM 804 C C . ASN A 1 99 ? 4.858 -13.946 3.653 1.00 91.69 99 ASN A C 1
ATOM 806 O O . ASN A 1 99 ? 4.651 -15.156 3.711 1.00 91.69 99 ASN A O 1
ATOM 810 N N . ALA A 1 100 ? 4.032 -13.108 3.032 1.00 92.25 100 ALA A N 1
ATOM 811 C CA . ALA A 1 100 ? 2.728 -13.532 2.540 1.00 92.25 100 ALA A CA 1
ATOM 812 C C . ALA A 1 100 ? 2.388 -12.911 1.182 1.00 92.25 100 ALA A C 1
ATOM 814 O O . ALA A 1 100 ? 2.682 -11.744 0.918 1.00 92.25 100 ALA A O 1
ATOM 815 N N . LEU A 1 101 ? 1.715 -13.701 0.341 1.00 93.69 101 LEU A N 1
ATOM 816 C CA . LEU A 1 101 ? 1.048 -13.246 -0.876 1.00 93.69 101 LEU A CA 1
ATOM 817 C C . LEU A 1 101 ? -0.466 -13.297 -0.650 1.00 93.69 101 LEU A C 1
ATOM 819 O O . LEU A 1 101 ? -1.052 -14.374 -0.561 1.00 93.69 101 LEU A O 1
ATOM 823 N N . PHE A 1 102 ? -1.099 -12.131 -0.595 1.00 93.31 102 PHE A N 1
ATOM 824 C CA . PHE A 1 102 ? -2.546 -11.995 -0.549 1.00 93.31 102 PHE A CA 1
ATOM 825 C C . PHE A 1 102 ? -3.098 -11.875 -1.959 1.00 93.31 102 PHE A C 1
ATOM 827 O O . PHE A 1 102 ? -2.687 -11.011 -2.734 1.00 93.31 102 PHE A O 1
ATOM 834 N N . ILE A 1 103 ? -4.075 -12.722 -2.257 1.00 93.00 103 ILE A N 1
ATOM 835 C CA . ILE A 1 103 ? -4.830 -12.698 -3.503 1.00 93.00 103 ILE A CA 1
ATOM 836 C C . ILE A 1 103 ? -6.279 -12.402 -3.135 1.00 93.00 103 ILE A C 1
ATOM 838 O O . ILE A 1 103 ? -6.876 -13.139 -2.352 1.00 93.00 103 ILE A O 1
ATOM 842 N N . SER A 1 104 ? -6.840 -11.326 -3.679 1.00 91.25 104 SER A N 1
ATOM 843 C CA . SER A 1 104 ? -8.222 -10.930 -3.398 1.00 91.25 104 SER A CA 1
ATOM 844 C C . SER A 1 104 ? -8.914 -10.371 -4.622 1.00 91.25 104 SER A C 1
ATOM 846 O O . SER A 1 104 ? -8.282 -9.846 -5.532 1.00 91.25 104 SER A O 1
ATOM 848 N N . ASN A 1 105 ? -10.241 -10.430 -4.619 1.00 89.06 105 ASN A N 1
ATOM 849 C CA . ASN A 1 105 ? -11.032 -9.607 -5.517 1.00 89.06 105 ASN A CA 1
ATOM 850 C C . ASN A 1 105 ? -10.839 -8.115 -5.190 1.00 89.06 105 ASN A C 1
ATOM 852 O O . ASN A 1 105 ? -10.516 -7.756 -4.054 1.00 89.06 105 ASN A O 1
ATOM 856 N N . HIS A 1 106 ? -11.085 -7.265 -6.186 1.00 85.50 106 HIS A N 1
ATOM 857 C CA . HIS A 1 106 ? -11.094 -5.814 -6.042 1.00 85.50 106 HIS A CA 1
ATOM 858 C C . HIS A 1 106 ? -12.474 -5.257 -6.378 1.00 85.50 106 HIS A C 1
ATOM 860 O O . HIS A 1 106 ? -13.064 -5.594 -7.402 1.00 85.50 106 HIS A O 1
ATOM 866 N N . ALA A 1 107 ? -12.992 -4.409 -5.501 1.00 82.25 107 ALA A N 1
ATOM 867 C CA . ALA A 1 107 ? -14.245 -3.694 -5.663 1.00 82.25 107 ALA A CA 1
ATOM 868 C C . ALA A 1 107 ? -14.052 -2.178 -5.525 1.00 82.25 107 ALA A C 1
ATOM 870 O O . ALA A 1 107 ? -14.729 -1.403 -6.201 1.00 82.25 107 ALA A O 1
ATOM 871 N N . SER A 1 108 ? -13.151 -1.718 -4.653 1.00 82.06 108 SER A N 1
ATOM 872 C CA . SER A 1 108 ? -13.042 -0.293 -4.338 1.00 82.06 108 SER A CA 1
ATOM 873 C C . SER A 1 108 ? -11.675 0.117 -3.805 1.00 82.06 108 SER A C 1
ATOM 875 O O . SER A 1 108 ? -10.887 -0.698 -3.336 1.00 82.06 108 SER A O 1
ATOM 877 N N . LEU A 1 109 ? -11.425 1.427 -3.764 1.00 82.38 109 LEU A N 1
ATOM 878 C CA . LEU A 1 109 ? -10.218 1.976 -3.141 1.00 82.38 109 LEU A CA 1
ATOM 879 C C . LEU A 1 109 ? -10.062 1.603 -1.655 1.00 82.38 109 LEU A C 1
ATOM 881 O O . LEU A 1 109 ? -8.943 1.626 -1.144 1.00 82.38 109 LEU A O 1
ATOM 885 N N . ILE A 1 110 ? -11.156 1.254 -0.965 1.00 87.12 110 ILE A N 1
ATOM 886 C CA . ILE A 1 110 ? -11.121 0.829 0.441 1.00 87.12 110 ILE A CA 1
ATOM 887 C C . ILE A 1 110 ? -10.341 -0.479 0.590 1.00 87.12 110 ILE A C 1
ATOM 889 O O . ILE A 1 110 ? -9.679 -0.657 1.608 1.00 87.12 110 ILE A O 1
ATOM 893 N N . ASP A 1 111 ? -10.326 -1.341 -0.428 1.00 89.62 111 ASP A N 1
ATOM 894 C CA . ASP A 1 111 ? -9.634 -2.632 -0.379 1.00 89.62 111 ASP A CA 1
ATOM 895 C C . ASP A 1 111 ? -8.136 -2.446 -0.104 1.00 89.62 111 ASP A C 1
ATOM 897 O O . ASP A 1 111 ? -7.551 -3.177 0.690 1.00 89.62 111 ASP A O 1
ATOM 901 N N . TYR A 1 112 ? -7.529 -1.390 -0.658 1.00 91.06 112 TYR A N 1
ATOM 902 C CA . TYR A 1 112 ? -6.137 -1.028 -0.373 1.00 91.06 112 TYR A CA 1
ATOM 903 C C . TYR A 1 112 ? -5.909 -0.594 1.082 1.00 91.06 112 TYR A C 1
ATOM 905 O O . TYR A 1 112 ? -4.795 -0.706 1.576 1.00 91.06 112 TYR A O 1
ATOM 913 N N . ILE A 1 113 ? -6.932 -0.091 1.777 1.00 91.62 113 ILE A N 1
ATOM 914 C CA . ILE A 1 113 ? -6.850 0.359 3.178 1.00 91.62 113 ILE A CA 1
ATOM 915 C C . ILE A 1 113 ? -7.036 -0.822 4.145 1.00 91.62 113 ILE A C 1
ATOM 917 O O . ILE A 1 113 ? -6.458 -0.818 5.234 1.00 91.62 113 ILE A O 1
ATOM 921 N N . ILE A 1 114 ? -7.789 -1.853 3.746 1.00 91.62 114 ILE A N 1
ATOM 922 C CA . ILE A 1 114 ? -8.051 -3.031 4.583 1.00 91.62 114 ILE A CA 1
ATOM 923 C C . ILE A 1 114 ? -6.766 -3.803 4.899 1.00 91.62 114 ILE A C 1
ATOM 925 O O . ILE A 1 114 ? -6.581 -4.205 6.040 1.00 91.62 114 ILE A O 1
ATOM 929 N N . TYR A 1 115 ? -5.830 -3.967 3.964 1.00 92.19 115 TYR A N 1
ATOM 930 C CA . TYR A 1 115 ? -4.588 -4.701 4.258 1.00 92.19 115 TYR A CA 1
ATOM 931 C C . TYR A 1 115 ? -3.687 -4.007 5.292 1.00 92.19 115 TYR A C 1
ATOM 933 O O . TYR A 1 115 ? -3.265 -4.666 6.243 1.00 92.19 115 TYR A O 1
ATOM 941 N N . PRO A 1 116 ? -3.425 -2.689 5.199 1.00 89.94 116 PRO A N 1
ATOM 942 C CA . PRO A 1 116 ? -2.808 -1.936 6.286 1.00 89.94 116 PRO A CA 1
ATOM 943 C C . PRO A 1 116 ? -3.541 -2.074 7.614 1.00 89.94 116 PRO A C 1
ATOM 945 O O . PRO A 1 116 ? -2.901 -2.198 8.656 1.00 89.94 116 PRO A O 1
ATOM 948 N N . TYR A 1 117 ? -4.874 -2.095 7.587 1.00 87.69 117 TYR A N 1
ATOM 949 C CA . TYR A 1 117 ? -5.676 -2.326 8.783 1.00 87.69 117 TYR A CA 1
ATOM 950 C C . TYR A 1 117 ? -5.445 -3.727 9.373 1.00 87.69 117 TYR A C 1
ATOM 952 O O . TYR A 1 117 ? -5.271 -3.854 10.585 1.00 87.69 117 TYR A O 1
ATOM 960 N N . LEU A 1 118 ? -5.383 -4.764 8.529 1.00 88.31 118 LEU A N 1
ATOM 961 C CA . LEU A 1 118 ? -5.071 -6.138 8.933 1.00 88.31 118 LEU A CA 1
ATOM 962 C C . LEU A 1 118 ? -3.689 -6.231 9.577 1.00 88.31 118 LEU A C 1
ATOM 964 O O . LEU A 1 118 ? -3.572 -6.832 10.639 1.00 88.31 118 LEU A O 1
ATOM 968 N N . VAL A 1 119 ? -2.676 -5.576 9.003 1.00 86.38 119 VAL A N 1
ATOM 969 C CA . VAL A 1 119 ? -1.330 -5.518 9.593 1.00 86.38 119 VAL A CA 1
ATOM 970 C C . VAL A 1 119 ? -1.348 -4.900 10.980 1.00 86.38 119 VAL A C 1
ATOM 972 O O . VAL A 1 119 ? -0.824 -5.493 11.920 1.00 86.38 119 VAL A O 1
ATOM 975 N N . LEU A 1 120 ? -2.003 -3.746 11.142 1.00 82.12 120 LEU A N 1
ATOM 976 C CA . LEU A 1 120 ? -2.115 -3.106 12.455 1.00 82.12 120 LEU A CA 1
ATOM 977 C C . LEU A 1 120 ? -2.814 -3.988 13.488 1.00 82.12 120 LEU A C 1
ATOM 979 O O . LEU A 1 120 ? -2.583 -3.819 14.682 1.00 82.12 120 LEU A O 1
ATOM 983 N N . LYS A 1 121 ? -3.710 -4.874 13.051 1.00 80.44 121 LYS A N 1
ATOM 984 C CA . LYS A 1 121 ? -4.420 -5.814 13.919 1.00 80.44 121 LYS A CA 1
ATOM 985 C C . LYS A 1 121 ? -3.566 -7.030 14.257 1.00 80.44 121 LYS A C 1
ATOM 987 O O . LYS A 1 121 ? -3.522 -7.404 15.427 1.00 80.44 121 LYS A O 1
ATOM 992 N N . SER A 1 122 ? -2.873 -7.609 13.277 1.00 79.38 122 SER A N 1
ATOM 993 C CA . SER A 1 122 ? -2.048 -8.806 13.457 1.00 79.38 122 SER A CA 1
ATOM 994 C C . SER A 1 122 ? -0.780 -8.543 14.267 1.00 79.38 122 SER A C 1
ATOM 996 O O . SER A 1 122 ? -0.287 -9.449 14.926 1.00 79.38 122 SER A O 1
ATOM 998 N N . THR A 1 123 ? -0.243 -7.317 14.257 1.00 77.25 123 THR A N 1
ATOM 999 C CA . THR A 1 123 ? 1.005 -6.987 14.974 1.00 77.25 123 THR A CA 1
ATOM 1000 C C . THR A 1 123 ? 0.805 -6.392 16.363 1.00 77.25 123 THR A C 1
ATOM 1002 O O . THR A 1 123 ? 1.772 -5.970 17.007 1.00 77.25 123 THR A O 1
ATOM 1005 N N . ARG A 1 124 ? -0.433 -6.371 16.871 1.00 75.06 124 ARG A N 1
ATOM 1006 C CA . ARG A 1 124 ? -0.695 -5.906 18.236 1.00 75.06 124 ARG A CA 1
ATOM 1007 C C . ARG A 1 124 ? -0.070 -6.817 19.269 1.00 75.06 124 ARG A C 1
ATOM 1009 O O . ARG A 1 124 ? -0.121 -8.042 19.173 1.00 75.06 124 ARG A O 1
ATOM 1016 N N . LYS A 1 125 ? 0.441 -6.204 20.335 1.00 70.06 125 LYS A N 1
ATOM 1017 C CA . LYS A 1 125 ? 0.945 -6.962 21.481 1.00 70.06 125 LYS A CA 1
ATOM 1018 C C . LYS A 1 125 ? -0.230 -7.674 22.174 1.00 70.06 125 LYS A C 1
ATOM 1020 O O . LYS A 1 125 ? -1.316 -7.094 22.264 1.00 70.06 125 LYS A O 1
ATOM 1025 N N . PRO A 1 126 ? -0.036 -8.873 22.756 1.00 67.50 126 PRO A N 1
ATOM 1026 C CA . PRO A 1 126 ? -1.102 -9.598 23.459 1.00 67.50 126 PRO A CA 1
ATOM 1027 C C . PRO A 1 126 ? -1.815 -8.763 24.536 1.00 67.50 126 PRO A C 1
ATOM 1029 O O . PRO A 1 126 ? -3.034 -8.823 24.670 1.00 67.50 126 PRO A O 1
ATOM 1032 N N . SER A 1 127 ? -1.076 -7.904 25.247 1.00 66.62 127 SER A N 1
ATOM 1033 C CA . SER A 1 127 ? -1.628 -6.975 26.243 1.00 66.62 127 SER A CA 1
ATOM 1034 C C . SER A 1 127 ? -2.573 -5.923 25.649 1.00 66.62 127 SER A C 1
ATOM 1036 O O . SER A 1 127 ? -3.542 -5.520 26.291 1.00 66.62 127 SER A O 1
ATOM 1038 N N . GLU A 1 128 ? -2.303 -5.466 24.425 1.00 70.31 128 GLU A N 1
ATOM 1039 C CA . GLU A 1 128 ? -3.154 -4.521 23.691 1.00 70.31 128 GLU A CA 1
ATOM 1040 C C . GLU A 1 128 ? -4.390 -5.233 23.136 1.00 70.31 128 GLU A C 1
ATOM 1042 O O . GLU A 1 128 ? -5.491 -4.683 23.167 1.00 70.31 128 GLU A O 1
ATOM 1047 N N . LEU A 1 129 ? -4.224 -6.485 22.700 1.00 69.19 129 LEU A N 1
ATOM 1048 C CA . LEU A 1 129 ? -5.315 -7.351 22.265 1.00 69.19 129 LEU A CA 1
ATOM 1049 C C . LEU A 1 129 ? -6.310 -7.613 23.410 1.00 69.19 129 LEU A C 1
ATOM 1051 O O . LEU A 1 129 ? -7.521 -7.519 23.225 1.00 69.19 129 LEU A O 1
ATOM 1055 N N . GLU A 1 130 ? -5.813 -7.882 24.621 1.00 67.50 130 GLU A N 1
ATOM 1056 C CA . GLU A 1 130 ? -6.646 -8.044 25.817 1.00 67.50 130 GLU A CA 1
ATOM 1057 C C . GLU A 1 130 ? -7.379 -6.756 26.215 1.00 67.50 130 GLU A C 1
ATOM 1059 O O . GLU A 1 130 ? -8.534 -6.811 26.647 1.00 67.50 130 GLU A O 1
ATOM 1064 N N . ALA A 1 131 ? -6.728 -5.598 26.078 1.00 70.19 131 ALA A N 1
ATOM 1065 C CA . ALA A 1 131 ? -7.350 -4.303 26.334 1.00 70.19 131 ALA A CA 1
ATOM 1066 C C . ALA A 1 131 ? -8.467 -4.004 25.318 1.00 70.19 131 ALA A C 1
ATOM 1068 O O . ALA A 1 131 ? -9.559 -3.606 25.725 1.00 70.19 131 ALA A O 1
ATOM 1069 N N . ALA A 1 132 ? -8.230 -4.282 24.033 1.00 67.44 132 ALA A N 1
ATOM 1070 C CA . ALA A 1 132 ? -9.219 -4.146 22.964 1.00 67.44 132 ALA A CA 1
ATOM 1071 C C . ALA A 1 132 ? -10.425 -5.081 23.167 1.00 67.44 132 ALA A C 1
ATOM 1073 O O . ALA A 1 132 ? -11.573 -4.641 23.132 1.00 67.44 132 ALA A O 1
ATOM 1074 N N . ARG A 1 133 ? -10.188 -6.355 23.512 1.00 70.31 133 ARG A N 1
ATOM 1075 C CA . ARG A 1 133 ? -11.263 -7.312 23.845 1.00 70.31 133 ARG A CA 1
ATOM 1076 C C . ARG A 1 133 ? -12.096 -6.858 25.052 1.00 70.31 133 ARG A C 1
ATOM 1078 O O . ARG A 1 133 ? -13.292 -7.133 25.132 1.00 70.31 133 ARG A O 1
ATOM 1085 N N . LYS A 1 134 ? -11.483 -6.169 26.024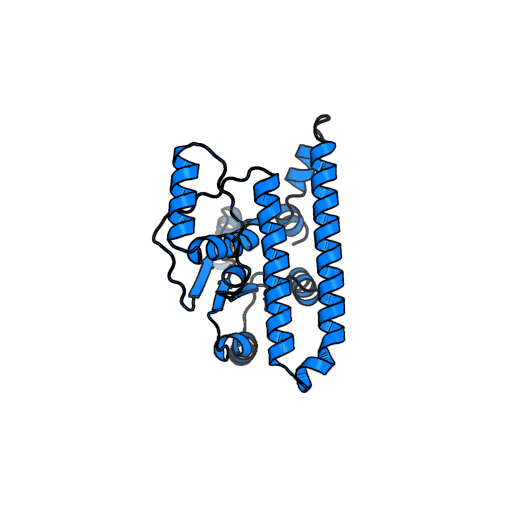 1.00 68.94 134 LYS A N 1
ATOM 1086 C CA . LYS A 1 134 ? -12.191 -5.597 27.185 1.00 68.94 134 LYS A CA 1
ATOM 1087 C C . LYS A 1 134 ? -13.016 -4.358 26.825 1.00 68.94 134 LYS A C 1
ATOM 1089 O O . LYS A 1 134 ? -14.091 -4.205 27.402 1.00 68.94 134 LYS A O 1
ATOM 1094 N N . SER A 1 135 ? -12.550 -3.494 25.919 1.00 69.12 135 SER A N 1
ATOM 1095 C CA . SER A 1 135 ? -13.324 -2.330 25.452 1.00 69.12 135 SER A CA 1
ATOM 1096 C C . SER A 1 135 ? -14.510 -2.751 24.586 1.00 69.12 135 SER A C 1
ATOM 1098 O O . SER A 1 135 ? -15.611 -2.240 24.770 1.00 69.12 135 SER A O 1
ATOM 1100 N N . GLU A 1 136 ? -14.324 -3.762 23.735 1.00 68.44 136 GLU A N 1
ATOM 1101 C CA . GLU A 1 136 ? -15.384 -4.329 22.897 1.00 68.44 136 GLU A CA 1
ATOM 1102 C C . GLU A 1 136 ? -16.535 -4.892 23.746 1.00 68.44 136 GLU A C 1
ATOM 1104 O O . GLU A 1 136 ? -17.698 -4.554 23.535 1.00 68.44 136 GLU A O 1
ATOM 1109 N N . LYS A 1 137 ? -16.220 -5.640 24.815 1.00 69.19 137 LYS A N 1
ATOM 1110 C CA . LYS A 1 137 ? -17.223 -6.119 25.788 1.00 69.19 137 LYS A CA 1
ATOM 1111 C C . LYS A 1 137 ? -17.976 -5.001 26.516 1.00 69.19 137 LYS A C 1
ATOM 1113 O O . LYS A 1 137 ? -19.049 -5.254 27.058 1.00 69.19 137 LYS A O 1
ATOM 1118 N N . LYS A 1 138 ? -17.420 -3.789 26.566 1.00 70.88 138 LYS A N 1
ATOM 1119 C CA . LYS A 1 138 ? -18.062 -2.602 27.151 1.00 70.88 138 LYS A CA 1
ATOM 1120 C C . LYS A 1 138 ? -18.840 -1.771 26.125 1.00 70.88 138 LYS A C 1
ATOM 1122 O O . LYS A 1 138 ? -19.446 -0.778 26.514 1.00 70.88 138 LYS A O 1
ATOM 1127 N N . GLY A 1 139 ? -18.846 -2.165 24.849 1.00 64.00 139 GLY A N 1
ATOM 1128 C CA . GLY A 1 139 ? -19.460 -1.394 23.767 1.00 64.00 139 GLY A CA 1
ATOM 1129 C C . GLY A 1 139 ? -18.715 -0.096 23.444 1.00 64.00 139 GLY A C 1
ATOM 1130 O O . GLY A 1 139 ? -19.296 0.812 22.854 1.00 64.00 139 GLY A O 1
ATOM 1131 N N . GLU A 1 140 ? -17.449 0.021 23.852 1.00 64.12 140 GLU A N 1
ATOM 1132 C CA . GLU A 1 140 ? -16.613 1.177 23.533 1.00 64.12 140 GLU A CA 1
ATOM 1133 C C . GLU A 1 140 ? -15.941 0.975 22.165 1.00 64.12 140 GLU A C 1
ATOM 1135 O O . GLU A 1 140 ? -15.471 -0.131 21.880 1.00 64.12 140 GLU A O 1
ATOM 1140 N N . PRO A 1 141 ? -15.862 2.022 21.319 1.00 58.97 141 PRO A N 1
ATOM 1141 C CA . PRO A 1 141 ? -15.196 1.923 20.029 1.00 58.97 141 PRO A CA 1
ATOM 1142 C C . PRO A 1 141 ? -13.720 1.584 20.236 1.00 58.97 141 PRO A C 1
ATOM 1144 O O . PRO A 1 141 ? -13.002 2.240 20.998 1.00 58.97 141 PRO A O 1
ATOM 1147 N N . GLU A 1 142 ? -13.276 0.537 19.555 1.00 62.06 142 GLU A N 1
ATOM 1148 C CA . GLU A 1 142 ? -11.907 0.065 19.630 1.00 62.06 142 GLU A CA 1
ATOM 1149 C C . GLU A 1 142 ? -10.952 1.111 19.043 1.00 62.06 142 GLU A C 1
ATOM 1151 O O . GLU A 1 142 ? -11.099 1.532 17.897 1.00 62.06 142 GLU A O 1
ATOM 1156 N N . LYS A 1 143 ? -9.952 1.536 19.819 1.00 61.19 143 LYS A N 1
ATOM 1157 C CA . LYS A 1 143 ? -8.910 2.442 19.321 1.00 61.19 143 LYS A CA 1
ATOM 1158 C C . LYS A 1 143 ? -7.895 1.632 18.526 1.00 61.19 143 LYS A C 1
ATOM 1160 O O . LYS A 1 143 ? -7.246 0.761 19.107 1.00 61.19 143 LYS A O 1
ATOM 1165 N N . ILE A 1 144 ? -7.758 1.895 17.221 1.00 60.94 144 ILE A N 1
ATOM 1166 C CA . ILE A 1 144 ? -6.915 1.053 16.365 1.00 60.94 144 ILE A CA 1
ATOM 1167 C C . ILE A 1 144 ? -5.436 1.443 16.372 1.00 60.94 144 ILE A C 1
ATOM 1169 O O . ILE A 1 144 ? -4.588 0.592 16.099 1.00 60.94 144 ILE A O 1
ATOM 1173 N N . PHE A 1 145 ? -5.104 2.678 16.748 1.00 59.72 145 PHE A N 1
ATOM 1174 C CA . PHE A 1 145 ? -3.722 3.152 16.727 1.00 59.72 145 PHE A CA 1
ATOM 1175 C C . PHE A 1 145 ? -2.845 2.488 17.785 1.00 59.72 145 PHE A C 1
ATOM 1177 O O . PHE A 1 145 ? -3.084 2.613 18.989 1.00 59.72 145 PHE A O 1
ATOM 1184 N N . ALA A 1 146 ? -1.778 1.847 17.308 1.00 53.53 146 ALA A N 1
ATOM 1185 C CA . ALA A 1 146 ? -0.674 1.412 18.141 1.00 53.53 146 ALA A CA 1
ATOM 1186 C C . ALA A 1 146 ? -0.054 2.625 18.853 1.00 53.53 146 ALA A C 1
ATOM 1188 O O . ALA A 1 146 ? 0.206 3.660 18.236 1.00 53.53 146 ALA A O 1
ATOM 1189 N N . GLN A 1 147 ? 0.208 2.495 20.154 1.00 53.44 147 GLN A N 1
ATOM 1190 C CA . GLN A 1 147 ? 0.978 3.499 20.901 1.00 53.44 147 GLN A CA 1
ATOM 1191 C C . GLN A 1 147 ? 2.463 3.497 20.498 1.00 53.44 147 GLN A C 1
ATOM 1193 O O . GLN A 1 147 ? 3.194 4.433 20.818 1.00 53.44 147 GLN A O 1
ATOM 1198 N N . ASP A 1 148 ? 2.902 2.449 19.798 1.00 56.97 148 ASP A N 1
ATOM 1199 C CA . ASP A 1 148 ? 4.288 2.168 19.458 1.00 56.97 148 ASP A CA 1
ATOM 1200 C C . ASP A 1 148 ? 4.478 2.198 17.932 1.00 56.97 148 ASP A C 1
ATOM 1202 O O . ASP A 1 148 ? 3.881 1.410 17.201 1.00 56.97 148 ASP A O 1
ATOM 1206 N N . LEU A 1 149 ? 5.318 3.113 17.432 1.00 57.44 149 LEU A N 1
ATOM 1207 C CA . LEU A 1 149 ? 5.625 3.206 15.998 1.00 57.44 149 LEU A CA 1
ATOM 1208 C C . LEU A 1 149 ? 6.385 1.979 15.473 1.00 57.44 149 LEU A C 1
ATOM 1210 O O . LEU A 1 149 ? 6.432 1.780 14.262 1.00 57.44 149 LEU A O 1
ATOM 1214 N N . SER A 1 150 ? 6.999 1.169 16.341 1.00 60.78 150 SER A N 1
ATOM 1215 C CA . SER A 1 150 ? 7.790 0.015 15.904 1.00 60.78 150 SER A CA 1
ATOM 1216 C C . SER A 1 150 ? 6.930 -1.135 15.365 1.00 60.78 150 SER A C 1
ATOM 1218 O O . SER A 1 150 ? 7.336 -1.775 14.395 1.00 60.78 150 SER A O 1
ATOM 1220 N N . SER A 1 151 ? 5.721 -1.346 15.903 1.00 60.03 151 SER A N 1
ATOM 1221 C CA . SER A 1 151 ? 4.769 -2.358 15.408 1.00 60.03 151 SER A CA 1
ATOM 1222 C C . SER A 1 151 ? 4.072 -1.945 14.110 1.00 60.03 151 SER A C 1
ATOM 1224 O O . SER A 1 151 ? 3.617 -2.796 13.356 1.00 60.03 151 SER A O 1
ATOM 1226 N N . ILE A 1 152 ? 4.046 -0.643 13.812 1.00 63.25 152 ILE A N 1
ATOM 1227 C CA . ILE A 1 152 ? 3.524 -0.081 12.558 1.00 63.25 152 ILE A CA 1
ATOM 1228 C C . ILE A 1 152 ? 4.445 -0.385 11.361 1.00 63.25 152 ILE A C 1
ATOM 1230 O O . ILE A 1 152 ? 4.015 -0.338 10.209 1.00 63.25 152 ILE A O 1
ATOM 1234 N N . LEU A 1 153 ? 5.729 -0.661 11.603 1.00 69.50 153 LEU A N 1
ATOM 1235 C CA . LEU A 1 153 ? 6.716 -0.795 10.531 1.00 69.50 153 LEU A CA 1
ATOM 1236 C C . LEU A 1 153 ? 6.737 -2.179 9.878 1.00 69.50 153 LEU A C 1
ATOM 1238 O O . LEU A 1 153 ? 7.339 -2.309 8.808 1.00 69.50 153 LEU A O 1
ATOM 1242 N N . LEU A 1 154 ? 6.154 -3.199 10.505 1.00 73.62 154 LEU A N 1
ATOM 1243 C CA . LEU A 1 154 ? 6.171 -4.577 10.024 1.00 73.62 154 LEU A CA 1
ATOM 1244 C C . LEU A 1 154 ? 4.781 -5.209 10.135 1.00 73.62 154 LEU A C 1
ATOM 1246 O O . LEU A 1 154 ? 4.083 -4.922 11.103 1.00 73.62 154 LEU A O 1
ATOM 1250 N N . PRO A 1 155 ? 4.425 -6.120 9.217 1.00 83.94 155 PRO A N 1
ATOM 1251 C CA . PRO A 1 155 ? 5.110 -6.420 7.952 1.00 83.94 155 PRO A CA 1
ATOM 1252 C C . PRO A 1 155 ? 4.990 -5.281 6.918 1.00 83.94 155 PRO A C 1
ATOM 1254 O O . PRO A 1 155 ? 4.113 -4.420 7.005 1.00 83.94 155 PRO A O 1
ATOM 1257 N N . ARG A 1 156 ? 5.911 -5.232 5.942 1.00 88.06 156 ARG A N 1
ATOM 1258 C CA . ARG A 1 156 ? 5.890 -4.235 4.858 1.00 88.06 156 ARG A CA 1
ATOM 1259 C C . ARG A 1 156 ? 4.810 -4.618 3.854 1.00 88.06 156 ARG A C 1
ATOM 1261 O O . ARG A 1 156 ? 4.950 -5.621 3.166 1.00 88.06 156 ARG A O 1
ATOM 1268 N N . ILE A 1 157 ? 3.776 -3.793 3.724 1.00 91.44 157 ILE A N 1
ATOM 1269 C CA . ILE A 1 157 ? 2.733 -4.018 2.719 1.00 91.44 157 ILE A CA 1
ATOM 1270 C C . ILE A 1 157 ? 3.121 -3.371 1.399 1.00 91.44 157 ILE A C 1
ATOM 1272 O O . ILE A 1 157 ? 3.407 -2.172 1.337 1.00 91.44 157 ILE A O 1
ATOM 1276 N N . SER A 1 158 ? 3.069 -4.169 0.341 1.00 93.75 158 SER A N 1
ATOM 1277 C CA . SER A 1 158 ? 3.202 -3.728 -1.039 1.00 93.75 158 SER A CA 1
ATOM 1278 C C . SER A 1 158 ? 2.022 -4.237 -1.859 1.00 93.75 158 SER A C 1
ATOM 1280 O O . SER A 1 158 ? 1.534 -5.341 -1.647 1.00 93.75 158 SER A O 1
ATOM 1282 N N . PHE A 1 159 ? 1.587 -3.447 -2.829 1.00 94.12 159 PHE A N 1
ATOM 1283 C CA . PHE A 1 159 ? 0.537 -3.793 -3.773 1.00 94.12 159 PHE A CA 1
ATOM 1284 C C . PHE A 1 159 ? 1.151 -4.038 -5.136 1.00 94.12 159 PHE A C 1
ATOM 1286 O O . PHE A 1 159 ? 1.924 -3.214 -5.625 1.00 94.12 159 PHE A O 1
ATOM 1293 N N . PHE A 1 160 ? 0.789 -5.156 -5.747 1.00 92.81 160 PHE A N 1
ATOM 1294 C CA . PHE A 1 160 ? 1.129 -5.483 -7.115 1.00 92.81 160 PHE A CA 1
ATOM 1295 C C . PHE A 1 160 ? -0.112 -5.367 -7.993 1.00 92.81 160 PHE A C 1
ATOM 1297 O O . PHE A 1 160 ? -0.948 -6.272 -8.050 1.00 92.81 160 PHE A O 1
ATOM 1304 N N . THR A 1 161 ? -0.216 -4.219 -8.658 1.00 88.31 161 THR A N 1
ATOM 1305 C CA . THR A 1 161 ? -1.281 -3.887 -9.606 1.00 88.31 161 THR A CA 1
ATOM 1306 C C . THR A 1 161 ? -0.722 -3.039 -10.741 1.00 88.31 161 THR A C 1
ATOM 1308 O O . THR A 1 161 ? 0.259 -2.312 -10.559 1.00 88.31 161 THR A O 1
ATOM 1311 N N . TRP A 1 162 ? -1.331 -3.126 -11.927 1.00 84.62 162 TRP A N 1
ATOM 1312 C CA . TRP A 1 162 ? -0.989 -2.279 -13.078 1.00 84.62 162 TRP A CA 1
ATOM 1313 C C . TRP A 1 162 ? 0.519 -2.263 -13.396 1.00 84.62 162 TRP A C 1
ATOM 1315 O O . TRP A 1 162 ? 1.134 -1.196 -13.501 1.00 84.62 162 TRP A O 1
ATOM 1325 N N . TYR A 1 163 ? 1.146 -3.443 -13.494 1.00 83.94 163 TYR A N 1
ATOM 1326 C CA . TYR A 1 163 ? 2.585 -3.609 -13.769 1.00 83.94 163 TYR A CA 1
ATOM 1327 C C . TYR A 1 163 ? 3.549 -2.946 -12.771 1.00 83.94 163 TYR A C 1
ATOM 1329 O O . TYR A 1 163 ? 4.704 -2.646 -13.104 1.00 83.94 163 TYR A O 1
ATOM 1337 N N . ALA A 1 164 ? 3.096 -2.645 -11.559 1.00 87.06 164 ALA A N 1
ATOM 1338 C CA . ALA A 1 164 ? 3.919 -1.978 -10.568 1.00 87.06 164 ALA A CA 1
ATOM 1339 C C . ALA A 1 164 ? 3.727 -2.594 -9.189 1.00 87.06 164 ALA A C 1
ATOM 1341 O O . ALA A 1 164 ? 2.608 -2.835 -8.748 1.00 87.06 164 ALA A O 1
ATOM 1342 N N . ILE A 1 165 ? 4.846 -2.770 -8.492 1.00 91.56 165 ILE A N 1
ATOM 1343 C CA . ILE A 1 165 ? 4.854 -2.938 -7.046 1.00 91.56 165 ILE A CA 1
ATOM 1344 C C . ILE A 1 165 ? 4.965 -1.551 -6.430 1.00 91.56 165 ILE A C 1
ATOM 1346 O O . ILE A 1 165 ? 5.871 -0.777 -6.760 1.00 91.56 165 ILE A O 1
ATOM 1350 N N . TRP A 1 166 ? 4.041 -1.225 -5.541 1.00 91.88 166 TRP A N 1
ATOM 1351 C CA . TRP A 1 166 ? 4.004 0.062 -4.870 1.00 91.88 166 TRP A CA 1
ATOM 1352 C C . TRP A 1 166 ? 3.479 -0.077 -3.445 1.00 91.88 166 TRP A C 1
ATOM 1354 O O . TRP A 1 166 ? 2.658 -0.928 -3.144 1.00 91.88 166 TRP A O 1
ATOM 1364 N N . PHE A 1 167 ? 3.964 0.776 -2.551 1.00 90.88 167 PHE A N 1
ATOM 1365 C CA . PHE A 1 167 ? 3.563 0.801 -1.138 1.00 90.88 167 PHE A CA 1
ATOM 1366 C C . PHE A 1 167 ? 2.907 2.134 -0.753 1.00 90.88 167 PHE A C 1
ATOM 1368 O O . PHE A 1 167 ? 2.181 2.200 0.227 1.00 90.88 167 PHE A O 1
ATOM 1375 N N . ILE A 1 168 ? 3.144 3.195 -1.530 1.00 91.38 168 ILE A N 1
ATOM 1376 C CA . ILE A 1 168 ? 2.375 4.446 -1.551 1.00 91.38 168 ILE A CA 1
ATOM 1377 C C . ILE A 1 168 ? 2.059 4.709 -3.030 1.00 91.38 168 ILE A C 1
ATOM 1379 O O . ILE A 1 168 ? 2.949 4.492 -3.866 1.00 91.38 168 ILE A O 1
ATOM 1383 N N . PRO A 1 169 ? 0.836 5.146 -3.387 1.00 88.81 169 PRO A N 1
ATOM 1384 C CA . PRO A 1 169 ? 0.529 5.524 -4.760 1.00 88.81 169 PRO A CA 1
ATOM 1385 C C . PRO A 1 169 ? 1.539 6.559 -5.262 1.00 88.81 169 PRO A C 1
ATOM 1387 O O . PRO A 1 169 ? 1.835 7.519 -4.560 1.00 88.81 169 PRO A O 1
ATOM 1390 N N . SER A 1 170 ? 2.074 6.360 -6.465 1.00 87.31 170 SER A N 1
ATOM 1391 C CA . SER A 1 170 ? 3.025 7.281 -7.103 1.00 87.31 170 SER A CA 1
ATOM 1392 C C . SER A 1 170 ? 2.489 7.760 -8.443 1.00 87.31 170 SER A C 1
ATOM 1394 O O . SER A 1 170 ? 1.614 7.120 -9.034 1.00 87.31 170 SER A O 1
ATOM 1396 N N . PHE A 1 171 ? 3.063 8.833 -8.994 1.00 85.12 171 PHE A N 1
ATOM 1397 C CA . PHE A 1 171 ? 2.731 9.267 -10.359 1.00 85.12 171 PHE A CA 1
ATOM 1398 C C . PHE A 1 171 ? 2.892 8.148 -11.397 1.00 85.12 171 PHE A C 1
ATOM 1400 O O . PHE A 1 171 ? 2.121 8.078 -12.354 1.00 85.12 171 PHE A O 1
ATOM 1407 N N . ARG A 1 172 ? 3.857 7.238 -11.194 1.00 84.56 172 ARG A N 1
ATOM 1408 C CA . ARG A 1 172 ? 4.044 6.059 -12.049 1.00 84.56 172 ARG A CA 1
ATOM 1409 C C . ARG A 1 172 ? 2.836 5.126 -11.991 1.00 84.56 172 ARG A C 1
ATOM 1411 O O . ARG A 1 172 ? 2.397 4.677 -13.042 1.00 84.56 172 ARG A O 1
ATOM 1418 N N . VAL A 1 173 ? 2.305 4.860 -10.797 1.00 84.62 173 VAL A N 1
ATOM 1419 C CA . VAL A 1 173 ? 1.123 4.002 -10.612 1.00 84.62 173 VAL A CA 1
ATOM 1420 C C . VAL A 1 173 ? -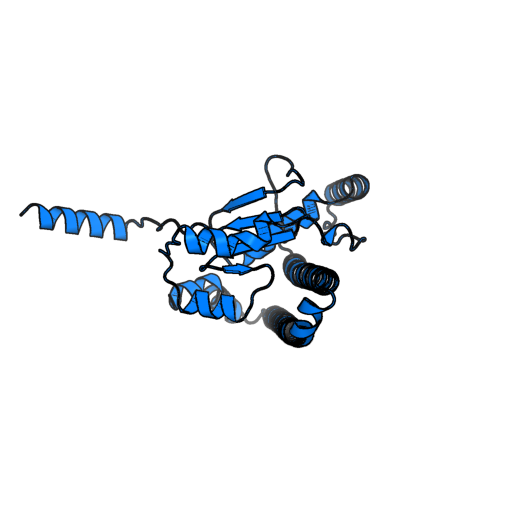0.085 4.628 -11.291 1.00 84.62 173 VAL A C 1
ATOM 1422 O O . VAL A 1 173 ? -0.720 3.967 -12.100 1.00 84.62 173 VAL A O 1
ATOM 1425 N N . PHE A 1 174 ? -0.348 5.918 -11.061 1.00 84.19 174 PHE A N 1
ATOM 1426 C CA . PHE A 1 174 ? -1.454 6.605 -11.731 1.00 84.19 174 PHE A CA 1
ATOM 1427 C C . PHE A 1 174 ? -1.319 6.545 -13.249 1.00 84.19 174 PHE A C 1
ATOM 1429 O O . PHE A 1 174 ? -2.265 6.180 -13.936 1.00 84.19 174 PHE A O 1
ATOM 1436 N N . ARG A 1 175 ? -0.129 6.838 -13.784 1.00 86.31 175 ARG A N 1
ATOM 1437 C CA . ARG A 1 175 ? 0.126 6.725 -15.222 1.00 86.31 175 ARG A CA 1
ATOM 1438 C C . ARG A 1 175 ? -0.157 5.312 -15.734 1.00 86.31 175 ARG A C 1
ATOM 1440 O O . ARG A 1 175 ? -0.777 5.189 -16.782 1.00 86.31 175 ARG A O 1
ATOM 1447 N N . ASN A 1 176 ? 0.274 4.280 -15.010 1.00 84.06 176 ASN A N 1
ATOM 1448 C CA . ASN A 1 176 ? 0.017 2.895 -15.386 1.00 84.06 176 ASN A CA 1
ATOM 1449 C C . ASN A 1 176 ? -1.485 2.579 -15.367 1.00 84.06 176 ASN A C 1
ATOM 1451 O O . ASN A 1 176 ? -1.972 2.058 -16.354 1.00 84.06 176 ASN A O 1
ATOM 1455 N N . VAL A 1 177 ? -2.232 2.983 -14.337 1.00 82.25 177 VAL A N 1
ATOM 1456 C CA . VAL A 1 177 ? -3.705 2.845 -14.285 1.00 82.25 177 VAL A CA 1
ATOM 1457 C C . VAL A 1 177 ? -4.384 3.510 -15.493 1.00 82.25 177 VAL A C 1
ATOM 1459 O O . VAL A 1 177 ? -5.379 3.018 -16.007 1.00 82.25 177 VAL A O 1
ATOM 1462 N N . PHE A 1 178 ? -3.856 4.641 -15.974 1.00 79.06 178 PHE A N 1
ATOM 1463 C CA . PHE A 1 178 ? -4.412 5.337 -17.141 1.00 79.06 178 PHE A CA 1
ATOM 1464 C C . PHE A 1 178 ? -4.005 4.746 -18.497 1.00 79.06 178 PHE A C 1
ATOM 1466 O O . PHE A 1 178 ? -4.604 5.125 -19.503 1.00 79.06 178 PHE A O 1
ATOM 1473 N N . GLN A 1 179 ? -2.962 3.917 -18.560 1.00 81.00 179 GLN A N 1
ATOM 1474 C CA . GLN A 1 179 ? -2.359 3.461 -19.821 1.00 81.00 179 GLN A CA 1
ATOM 1475 C C . GLN A 1 179 ? -2.420 1.950 -20.023 1.00 81.00 179 GLN A C 1
ATOM 1477 O O . GLN A 1 179 ? -2.427 1.506 -21.168 1.00 81.00 179 GLN A O 1
ATOM 1482 N N . ALA A 1 180 ? -2.386 1.178 -18.943 1.00 75.69 180 ALA A N 1
ATOM 1483 C CA . ALA A 1 180 ? -2.381 -0.269 -18.991 1.00 75.69 180 ALA A CA 1
ATOM 1484 C C . ALA A 1 180 ? -3.798 -0.793 -19.233 1.00 75.69 180 ALA A C 1
ATOM 1486 O O . ALA A 1 180 ? -4.771 -0.254 -18.705 1.00 75.69 180 ALA A O 1
ATOM 1487 N N . ASP A 1 181 ? -3.876 -1.841 -20.047 1.00 71.38 181 ASP A N 1
ATOM 1488 C CA . ASP A 1 181 ? -5.065 -2.683 -20.132 1.00 71.38 181 ASP A CA 1
ATOM 1489 C C . ASP A 1 181 ? -5.221 -3.457 -18.813 1.00 71.38 181 ASP A C 1
ATOM 1491 O O . ASP A 1 181 ? -4.248 -3.661 -18.088 1.00 71.38 181 ASP A O 1
ATOM 1495 N N . GLU A 1 182 ? -6.438 -3.879 -18.506 1.00 65.19 182 GLU A N 1
ATOM 1496 C CA . GLU A 1 182 ? -6.763 -4.743 -17.370 1.00 65.19 182 GLU A CA 1
ATOM 1497 C C . GLU A 1 182 ? -6.220 -6.167 -17.599 1.00 65.19 182 GLU A C 1
ATOM 1499 O O . GLU A 1 182 ? -5.743 -6.817 -16.670 1.00 65.19 182 GLU A O 1
ATOM 1504 N N . ASN A 1 183 ? -6.189 -6.625 -18.858 1.00 70.00 183 ASN A N 1
ATOM 1505 C CA . ASN A 1 183 ? -5.768 -7.978 -19.252 1.00 70.00 183 ASN A CA 1
ATOM 1506 C C . ASN A 1 183 ? -4.274 -8.066 -19.544 1.00 70.00 183 ASN A C 1
ATOM 1508 O O . ASN A 1 183 ? -3.830 -8.418 -20.640 1.00 70.00 183 ASN A O 1
ATOM 1512 N N . TRP A 1 184 ? -3.490 -7.666 -18.563 1.00 74.38 184 TRP A N 1
ATOM 1513 C CA . TRP A 1 184 ? -2.095 -7.394 -18.778 1.00 74.38 184 TRP A CA 1
ATOM 1514 C C . TRP A 1 184 ? -1.211 -8.601 -18.439 1.00 74.38 184 TRP A C 1
ATOM 1516 O O . TRP A 1 184 ? -1.372 -9.240 -17.404 1.00 74.38 184 TRP A O 1
ATOM 1526 N N . GLU A 1 185 ? -0.260 -8.924 -19.318 1.00 78.19 185 GLU A N 1
ATOM 1527 C CA . GLU A 1 185 ? 0.664 -10.054 -19.144 1.00 78.19 185 GLU A CA 1
ATOM 1528 C C . GLU A 1 185 ? 2.097 -9.560 -18.921 1.00 78.19 185 GLU A C 1
ATOM 1530 O O . GLU A 1 185 ? 2.539 -8.580 -19.530 1.00 78.19 185 GLU A O 1
ATOM 1535 N N . LEU A 1 186 ? 2.834 -10.243 -18.043 1.00 80.25 186 LEU A N 1
ATOM 1536 C CA . LEU A 1 186 ? 4.260 -10.021 -17.808 1.00 80.25 186 LEU A CA 1
ATOM 1537 C C . LEU A 1 186 ? 5.056 -11.202 -18.348 1.00 80.25 186 LEU A C 1
ATOM 1539 O O . LEU A 1 186 ? 4.746 -12.348 -18.040 1.00 80.25 186 LEU A O 1
ATOM 1543 N N . ASN A 1 187 ? 6.117 -10.912 -19.097 1.00 85.62 187 ASN A N 1
ATOM 1544 C CA . ASN A 1 187 ? 7.100 -11.928 -19.453 1.00 85.62 187 ASN A CA 1
ATOM 1545 C C . ASN A 1 187 ? 8.030 -12.238 -18.264 1.00 85.62 187 ASN A C 1
ATOM 1547 O O . ASN A 1 187 ? 8.199 -11.416 -17.357 1.00 85.62 187 ASN A O 1
ATOM 1551 N N . ASP A 1 188 ? 8.664 -13.410 -18.297 1.00 87.06 188 ASP A N 1
ATOM 1552 C CA . ASP A 1 188 ? 9.503 -13.914 -17.201 1.00 87.06 188 ASP A CA 1
ATOM 1553 C C . ASP A 1 188 ? 10.659 -12.965 -16.842 1.00 87.06 188 ASP A C 1
ATOM 1555 O O . ASP A 1 188 ? 10.969 -12.757 -15.668 1.00 87.06 188 ASP A O 1
ATOM 1559 N N . GLU A 1 189 ? 11.267 -12.329 -17.847 1.00 86.56 189 GLU A N 1
ATOM 1560 C CA . GLU A 1 189 ? 12.355 -11.366 -17.644 1.00 86.56 189 GLU A CA 1
ATOM 1561 C C . GLU A 1 189 ? 11.893 -10.134 -16.851 1.00 86.56 189 GLU A C 1
ATOM 1563 O O . GLU A 1 189 ? 12.554 -9.708 -15.897 1.00 86.56 189 GLU A O 1
ATOM 1568 N N . THR A 1 190 ? 10.735 -9.567 -17.206 1.00 84.88 190 THR A N 1
ATOM 1569 C CA . THR A 1 190 ? 10.178 -8.404 -16.503 1.00 84.88 190 THR A CA 1
ATOM 1570 C C . THR A 1 190 ? 9.668 -8.805 -15.128 1.00 84.88 190 THR A C 1
ATOM 1572 O O . THR A 1 190 ? 9.822 -8.032 -14.184 1.00 84.88 190 THR A O 1
ATOM 1575 N N . LEU A 1 191 ? 9.115 -10.013 -14.983 1.00 85.50 191 LEU A N 1
ATOM 1576 C CA . LEU A 1 191 ? 8.677 -10.551 -13.700 1.00 85.50 191 LEU A CA 1
ATOM 1577 C C . LEU A 1 191 ? 9.843 -10.591 -12.703 1.00 85.50 191 LEU A C 1
ATOM 1579 O O . LEU A 1 191 ? 9.753 -10.002 -11.626 1.00 85.50 191 LEU A O 1
ATOM 1583 N N . GLY A 1 192 ? 10.972 -11.188 -13.094 1.00 86.06 192 GLY A N 1
ATOM 1584 C CA . GLY A 1 192 ? 12.169 -11.243 -12.254 1.00 86.06 192 GLY A CA 1
ATOM 1585 C C . GLY A 1 192 ? 12.670 -9.853 -11.854 1.00 86.06 192 GLY A C 1
ATOM 1586 O O . GLY A 1 192 ? 12.998 -9.624 -10.692 1.00 86.06 192 GLY A O 1
ATOM 1587 N N . PHE A 1 193 ? 12.669 -8.894 -12.785 1.00 86.25 193 PHE A N 1
ATOM 1588 C CA . PHE A 1 193 ? 13.073 -7.517 -12.494 1.00 86.25 193 PHE A CA 1
ATOM 1589 C C . PHE A 1 193 ? 12.111 -6.794 -11.543 1.00 86.25 193 PHE A C 1
ATOM 1591 O O . PHE A 1 193 ? 12.557 -6.084 -10.643 1.00 86.25 193 PHE A O 1
ATOM 1598 N N . VAL A 1 194 ? 10.799 -6.960 -11.732 1.00 86.88 194 VAL A N 1
ATOM 1599 C CA . VAL A 1 194 ? 9.767 -6.320 -10.907 1.00 86.88 194 VAL A CA 1
ATOM 1600 C C . VAL A 1 194 ? 9.846 -6.832 -9.472 1.00 86.88 194 VAL A C 1
ATOM 1602 O O . VAL A 1 194 ? 9.881 -6.027 -8.546 1.00 86.88 194 VAL A O 1
ATOM 1605 N N . PHE A 1 195 ? 9.936 -8.149 -9.286 1.00 90.38 195 PHE A N 1
ATOM 1606 C CA . PHE A 1 195 ? 9.914 -8.774 -7.963 1.00 90.38 195 PHE A CA 1
ATOM 1607 C C . PHE A 1 195 ? 11.265 -8.796 -7.248 1.00 90.38 195 PHE A C 1
ATOM 1609 O O . PHE A 1 195 ? 11.299 -9.111 -6.060 1.00 90.38 195 PHE A O 1
ATOM 1616 N N . LYS A 1 196 ? 12.358 -8.410 -7.915 1.00 88.38 196 LYS A N 1
ATOM 1617 C CA . LYS A 1 196 ? 13.712 -8.438 -7.348 1.00 88.38 196 LYS A CA 1
ATOM 1618 C C . LYS A 1 196 ? 13.809 -7.771 -5.973 1.00 88.38 196 LYS A C 1
ATOM 1620 O O . LYS A 1 196 ? 14.292 -8.384 -5.033 1.00 88.38 196 LYS A O 1
ATOM 1625 N N . ASP A 1 197 ? 13.283 -6.555 -5.835 1.00 84.25 197 ASP A N 1
ATOM 1626 C CA . ASP A 1 197 ? 13.350 -5.790 -4.578 1.00 84.25 197 ASP A CA 1
ATOM 1627 C C . ASP A 1 197 ? 12.520 -6.417 -3.431 1.00 84.25 197 ASP A C 1
ATOM 1629 O O . ASP A 1 197 ? 12.728 -6.081 -2.264 1.00 84.25 197 ASP A O 1
ATOM 1633 N N . ILE A 1 198 ? 11.542 -7.278 -3.744 1.00 87.38 198 ILE A N 1
ATOM 1634 C CA . ILE A 1 198 ? 10.792 -8.060 -2.747 1.00 87.38 198 ILE A CA 1
ATOM 1635 C C . ILE A 1 198 ? 11.569 -9.327 -2.391 1.00 87.38 198 ILE A C 1
ATOM 1637 O O . ILE A 1 198 ? 11.713 -9.634 -1.213 1.00 87.38 198 ILE A O 1
ATOM 1641 N N . LEU A 1 199 ? 12.078 -10.043 -3.396 1.00 87.94 199 LEU A N 1
ATOM 1642 C CA . LEU A 1 199 ? 12.807 -11.300 -3.210 1.00 87.94 199 LEU A CA 1
ATOM 1643 C C . LEU A 1 199 ? 14.132 -11.105 -2.459 1.00 87.94 199 LEU A C 1
ATOM 1645 O O . LEU A 1 199 ? 14.512 -11.964 -1.671 1.00 87.94 199 LEU A O 1
ATOM 1649 N N . ASP A 1 200 ? 14.792 -9.963 -2.660 1.00 87.31 200 ASP A N 1
ATOM 1650 C CA . ASP A 1 200 ? 16.037 -9.590 -1.981 1.00 87.31 200 ASP A CA 1
ATOM 1651 C C . ASP A 1 200 ? 15.788 -8.917 -0.606 1.00 87.31 200 ASP A C 1
ATOM 1653 O O . ASP A 1 200 ? 16.727 -8.432 0.029 1.00 87.31 200 ASP A O 1
ATOM 1657 N N . SER A 1 201 ? 14.533 -8.815 -0.144 1.00 84.88 201 SER A N 1
ATOM 1658 C CA . SER A 1 201 ? 14.184 -8.093 1.087 1.00 84.88 201 SER A CA 1
ATOM 1659 C C . SER A 1 201 ? 14.543 -8.888 2.347 1.00 84.88 201 SER A C 1
ATOM 1661 O O . SER A 1 201 ? 14.146 -10.037 2.512 1.00 84.88 201 SER A O 1
ATOM 1663 N N . GLU A 1 202 ? 15.245 -8.250 3.288 1.00 85.19 202 GLU A N 1
ATOM 1664 C CA . GLU A 1 202 ? 15.568 -8.823 4.610 1.00 85.19 202 GLU A CA 1
ATOM 1665 C C . GLU A 1 202 ? 14.432 -8.655 5.638 1.00 85.19 202 GLU A C 1
ATOM 1667 O O . GLU A 1 202 ? 14.546 -9.090 6.784 1.00 85.19 202 GLU A O 1
ATOM 1672 N N . VAL A 1 203 ? 13.349 -7.968 5.265 1.00 86.38 203 VAL A N 1
ATOM 1673 C CA . VAL A 1 203 ? 12.202 -7.706 6.143 1.00 86.38 203 VAL A CA 1
ATOM 1674 C C . VAL A 1 203 ? 10.988 -8.499 5.690 1.00 86.38 203 VAL A C 1
ATOM 1676 O O . VAL A 1 203 ? 10.888 -8.867 4.526 1.00 86.38 203 VAL A O 1
ATOM 1679 N N . VAL A 1 204 ? 10.044 -8.721 6.607 1.00 89.31 204 VAL A N 1
ATOM 1680 C CA . VAL A 1 204 ? 8.794 -9.405 6.268 1.00 89.31 204 VAL A CA 1
ATOM 1681 C C . VAL A 1 204 ? 7.988 -8.579 5.261 1.00 89.31 204 VAL A C 1
ATOM 1683 O O . VAL A 1 204 ? 7.662 -7.418 5.528 1.00 89.31 204 VAL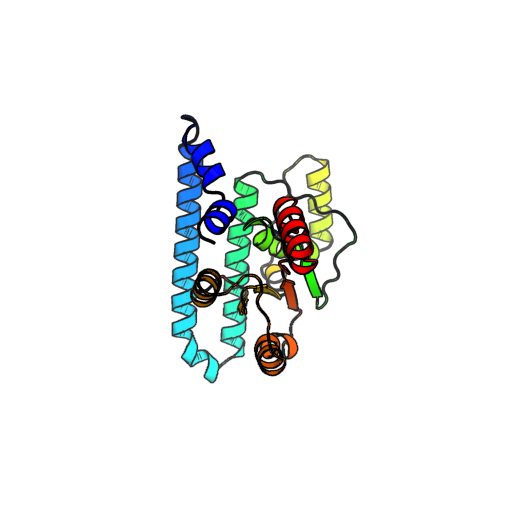 A O 1
ATOM 1686 N N . GLU A 1 205 ? 7.648 -9.195 4.133 1.00 91.38 205 GLU A N 1
ATOM 1687 C CA . GLU A 1 205 ? 6.909 -8.639 3.005 1.00 91.38 205 GLU A CA 1
ATOM 1688 C C . GLU A 1 205 ? 5.516 -9.250 2.906 1.00 91.38 205 GLU A C 1
ATOM 1690 O O . GLU A 1 205 ? 5.348 -10.461 2.759 1.00 91.38 205 GLU A O 1
ATOM 1695 N N . TRP A 1 206 ? 4.507 -8.390 2.927 1.00 93.38 206 TRP A N 1
ATOM 1696 C CA . TRP A 1 206 ? 3.142 -8.730 2.563 1.00 93.38 206 TRP A CA 1
ATOM 1697 C C . TRP A 1 206 ? 2.854 -8.127 1.203 1.00 93.38 206 TRP A C 1
ATOM 1699 O O . TRP A 1 206 ? 2.755 -6.909 1.045 1.00 93.38 206 TRP A O 1
ATOM 1709 N N . LEU A 1 207 ? 2.738 -8.988 0.205 1.00 95.00 207 LEU A N 1
ATOM 1710 C CA . LEU A 1 207 ? 2.412 -8.588 -1.144 1.00 95.00 207 LEU A CA 1
ATOM 1711 C C . LEU A 1 207 ? 0.936 -8.849 -1.400 1.00 95.00 207 LEU A C 1
ATOM 1713 O O . LEU A 1 207 ? 0.474 -9.977 -1.304 1.00 95.00 207 LEU A O 1
ATOM 1717 N N . VAL A 1 208 ? 0.200 -7.810 -1.758 1.00 95.06 208 VAL A N 1
ATOM 1718 C CA . VAL A 1 208 ? -1.216 -7.894 -2.097 1.00 95.06 208 VAL A CA 1
ATOM 1719 C C . VAL A 1 208 ? -1.361 -7.746 -3.597 1.00 95.06 208 VAL A C 1
ATOM 1721 O O . VAL A 1 208 ? -0.834 -6.804 -4.188 1.00 95.06 208 VAL A O 1
ATOM 1724 N N . THR A 1 209 ? -2.104 -8.644 -4.223 1.00 92.81 209 THR A N 1
ATOM 1725 C CA . THR A 1 209 ? -2.483 -8.512 -5.623 1.00 92.81 209 THR A CA 1
ATOM 1726 C C . THR A 1 209 ? -3.971 -8.742 -5.799 1.00 92.81 209 THR A C 1
ATOM 1728 O O . THR A 1 209 ? -4.597 -9.558 -5.115 1.00 92.81 209 THR A O 1
ATOM 1731 N N . PHE A 1 210 ? -4.523 -7.989 -6.739 1.00 89.38 210 PHE A N 1
ATOM 1732 C CA . PHE A 1 210 ? -5.902 -8.104 -7.152 1.00 89.38 210 PHE A CA 1
ATOM 1733 C C . PHE A 1 210 ? -5.914 -8.635 -8.580 1.00 89.38 210 PHE A C 1
ATOM 1735 O O . PHE A 1 210 ? -5.853 -7.833 -9.514 1.00 89.38 210 PHE A O 1
ATOM 1742 N N . PRO A 1 211 ? -5.897 -9.965 -8.784 1.00 80.56 211 PRO A N 1
ATOM 1743 C CA . PRO A 1 211 ? -6.025 -10.497 -10.125 1.00 80.56 211 PRO A CA 1
ATOM 1744 C C . PRO A 1 211 ? -7.405 -10.106 -10.644 1.00 80.56 211 PRO A C 1
ATOM 1746 O O . PRO A 1 211 ? -8.433 -10.531 -10.110 1.00 80.56 211 PRO A O 1
ATOM 1749 N N . GLU A 1 212 ? -7.430 -9.275 -11.677 1.00 64.94 212 GLU A N 1
ATOM 1750 C CA . GLU A 1 212 ? -8.665 -8.979 -12.379 1.00 64.94 212 GLU A CA 1
ATOM 1751 C C . GLU A 1 212 ? -9.015 -10.193 -13.229 1.00 64.94 212 GLU A C 1
ATOM 1753 O O . GLU A 1 212 ? -8.486 -10.438 -14.310 1.00 64.94 212 GLU A O 1
ATOM 1758 N N . VAL A 1 213 ? -9.888 -11.030 -12.678 1.00 56.47 213 VAL A N 1
ATOM 1759 C CA . VAL A 1 213 ? -10.554 -12.063 -13.455 1.00 56.47 213 VAL A CA 1
ATOM 1760 C C . VAL A 1 213 ? -11.625 -11.332 -14.247 1.00 56.47 213 VAL A C 1
ATOM 1762 O O . VAL A 1 213 ? -12.486 -10.707 -13.626 1.00 56.47 213 VAL A O 1
ATOM 1765 N N . ASN A 1 214 ? -11.588 -11.400 -15.584 1.00 54.69 214 ASN A N 1
ATOM 1766 C CA . ASN A 1 214 ? -12.695 -10.929 -16.420 1.00 54.69 214 ASN A CA 1
ATOM 1767 C C . ASN A 1 214 ? -14.006 -11.386 -15.773 1.00 54.69 214 ASN A C 1
ATOM 1769 O O . ASN A 1 214 ? -14.271 -12.591 -15.691 1.00 54.69 214 ASN A O 1
ATOM 1773 N N . ILE A 1 215 ? -14.805 -10.441 -15.267 1.00 54.12 215 ILE A N 1
ATOM 1774 C CA . ILE A 1 215 ? -16.131 -10.764 -14.758 1.00 54.12 215 ILE A CA 1
ATOM 1775 C C . ILE A 1 215 ? -16.890 -11.227 -15.987 1.00 54.12 215 ILE A C 1
ATOM 1777 O O . ILE A 1 215 ? -17.302 -10.413 -16.804 1.00 54.12 215 ILE A O 1
ATOM 1781 N N . PHE A 1 216 ? -17.035 -12.539 -16.148 1.00 50.97 216 PHE A N 1
ATOM 1782 C CA . PHE A 1 216 ? -17.776 -13.107 -17.257 1.00 50.97 216 PHE A CA 1
ATOM 1783 C C . PHE A 1 216 ? -19.245 -12.738 -17.068 1.00 50.97 216 PHE A C 1
ATOM 1785 O O . PHE A 1 216 ? -20.007 -13.412 -16.367 1.00 50.97 216 PHE A O 1
ATOM 1792 N N . THR A 1 217 ? -19.650 -11.594 -17.614 1.00 60.38 217 THR A N 1
ATOM 1793 C CA . THR A 1 217 ? -21.000 -11.100 -17.410 1.00 60.38 217 THR A CA 1
ATOM 1794 C C . THR A 1 217 ? -21.965 -11.917 -18.262 1.00 60.38 217 THR A C 1
ATOM 1796 O O . THR A 1 217 ? -21.609 -12.532 -19.270 1.00 60.38 217 THR A O 1
ATOM 1799 N N . ARG A 1 218 ? -23.260 -11.881 -17.924 1.00 66.94 218 ARG A N 1
ATOM 1800 C CA . ARG A 1 218 ? -24.296 -12.467 -18.796 1.00 66.94 218 ARG A CA 1
ATOM 1801 C C . ARG A 1 218 ? -24.293 -11.857 -20.204 1.00 66.94 218 ARG A C 1
ATOM 1803 O O . ARG A 1 218 ? -24.818 -12.475 -21.127 1.00 66.94 218 ARG A O 1
ATOM 1810 N N . LYS A 1 219 ? -23.760 -10.642 -20.369 1.00 69.00 219 LYS A N 1
ATOM 1811 C CA . LYS A 1 219 ? -23.607 -9.989 -21.671 1.00 69.00 219 LYS A CA 1
ATOM 1812 C C . LYS A 1 219 ? -22.462 -10.627 -22.460 1.00 69.00 219 LYS A C 1
ATOM 1814 O O . LYS A 1 219 ? -22.666 -10.936 -23.630 1.00 69.00 219 LYS A O 1
ATOM 1819 N N . ASP A 1 220 ? -21.341 -10.917 -21.807 1.00 68.94 220 ASP A N 1
ATOM 1820 C CA . ASP A 1 220 ? -20.188 -11.595 -22.414 1.00 68.94 220 ASP A CA 1
ATOM 1821 C C . ASP A 1 220 ? -20.539 -13.032 -22.799 1.00 68.94 220 ASP A C 1
ATOM 1823 O O . ASP A 1 220 ? -20.277 -13.450 -23.924 1.00 68.94 220 ASP A O 1
ATOM 1827 N N . ALA A 1 221 ? -21.289 -13.735 -21.942 1.00 71.56 221 ALA A N 1
ATOM 1828 C CA . ALA A 1 221 ? -21.848 -15.051 -22.251 1.00 71.56 221 ALA A CA 1
ATOM 1829 C C . ALA A 1 221 ? -22.701 -15.041 -23.533 1.00 71.56 221 ALA A C 1
ATOM 1831 O O . ALA A 1 221 ? -22.563 -15.914 -24.389 1.00 71.56 221 ALA A O 1
ATOM 1832 N N . LYS A 1 222 ? -23.570 -14.032 -23.694 1.00 77.38 222 LYS A N 1
ATOM 1833 C CA . LYS A 1 222 ? -24.412 -13.875 -24.892 1.00 77.38 222 LYS A CA 1
ATOM 1834 C C . LYS A 1 222 ? -23.594 -13.535 -26.139 1.00 77.38 222 LYS A C 1
ATOM 1836 O O . LYS A 1 222 ? -23.905 -14.040 -27.214 1.00 77.38 222 LYS A O 1
ATOM 1841 N N . LEU A 1 223 ? -22.563 -12.702 -26.008 1.00 73.88 223 LEU A N 1
ATOM 1842 C CA . LEU A 1 223 ? -21.667 -12.349 -27.113 1.00 73.88 223 LEU A CA 1
ATOM 1843 C C . LEU A 1 223 ? -20.849 -13.560 -27.579 1.00 73.88 223 LEU A C 1
ATOM 1845 O O . LEU A 1 223 ? -20.757 -13.807 -28.781 1.00 73.88 223 LEU A O 1
ATOM 1849 N N . GLN A 1 224 ? -20.347 -14.373 -26.649 1.00 73.69 224 GLN A N 1
ATOM 1850 C CA . GLN A 1 224 ? -19.588 -15.583 -26.965 1.00 73.69 224 GLN A CA 1
ATOM 1851 C C . GLN A 1 224 ? -20.470 -16.675 -27.596 1.00 73.69 224 GLN A C 1
ATOM 1853 O O . GLN A 1 224 ? -20.057 -17.335 -28.552 1.00 73.69 224 GLN A O 1
ATOM 1858 N N . GLN A 1 225 ? -21.717 -16.826 -27.132 1.00 74.31 225 GLN A N 1
ATOM 1859 C CA . GLN A 1 225 ? -22.722 -17.692 -27.768 1.00 74.31 225 GLN A CA 1
ATOM 1860 C C . GLN A 1 225 ? -23.095 -17.213 -29.178 1.00 74.31 225 GLN A C 1
ATOM 1862 O O . GLN A 1 225 ? -23.274 -18.023 -30.084 1.00 74.31 225 GLN A O 1
ATOM 1867 N N . GLY A 1 226 ? -23.167 -15.896 -29.392 1.00 72.31 226 GLY A N 1
ATOM 1868 C CA . GLY A 1 226 ? -23.369 -15.318 -30.719 1.00 72.31 226 GLY A CA 1
ATOM 1869 C C . GLY A 1 226 ? -22.204 -15.614 -31.668 1.00 72.31 226 GLY A C 1
ATOM 1870 O O . GLY A 1 226 ? -22.423 -16.097 -32.775 1.00 72.31 226 GLY A O 1
ATOM 1871 N N . MET A 1 227 ? -20.961 -15.388 -31.232 1.00 64.88 227 MET A N 1
ATOM 1872 C CA . MET A 1 227 ? -19.763 -15.621 -32.053 1.00 64.88 227 MET A CA 1
ATOM 1873 C C . MET A 1 227 ? -19.533 -17.103 -32.380 1.00 64.88 227 MET A C 1
ATOM 1875 O O . MET A 1 227 ? -19.177 -17.429 -33.510 1.00 64.88 227 MET A O 1
ATOM 1879 N N . SER A 1 228 ? -19.787 -18.009 -31.433 1.00 63.62 228 SER A N 1
ATOM 1880 C CA . SER A 1 228 ? -19.706 -19.459 -31.676 1.00 63.62 228 SER A CA 1
ATOM 1881 C C . SER A 1 228 ? -20.761 -19.949 -32.675 1.00 63.62 228 SER A C 1
ATOM 1883 O O . SER A 1 228 ? -20.479 -20.843 -33.468 1.00 63.62 228 SER A O 1
ATOM 1885 N N . MET A 1 229 ? -21.938 -19.317 -32.722 1.00 56.44 229 MET A N 1
ATOM 1886 C CA . MET A 1 229 ? -22.981 -19.620 -33.709 1.00 56.44 229 MET A CA 1
ATOM 1887 C C . MET A 1 229 ? -22.641 -19.113 -35.124 1.00 56.44 229 MET A C 1
ATOM 1889 O O . MET A 1 229 ? -23.086 -19.705 -36.105 1.00 56.44 229 MET A O 1
ATOM 1893 N N . PHE A 1 230 ? -21.836 -18.050 -35.249 1.00 56.72 230 PHE A N 1
ATOM 1894 C CA . PHE A 1 230 ? -21.357 -17.536 -36.540 1.00 56.72 230 PHE A CA 1
ATOM 1895 C C . PHE A 1 230 ? -20.178 -18.326 -37.123 1.00 56.72 230 PHE A C 1
ATOM 1897 O O . PHE A 1 230 ? -20.029 -18.340 -38.338 1.00 56.72 230 PHE A O 1
ATOM 1904 N N . MET A 1 231 ? -19.375 -19.004 -36.297 1.00 53.56 231 MET A N 1
ATOM 1905 C CA . MET A 1 231 ? -18.272 -19.861 -36.770 1.00 53.56 231 MET A CA 1
ATOM 1906 C C . MET A 1 231 ? -18.702 -21.288 -37.158 1.00 53.56 231 MET A C 1
ATOM 1908 O O . MET A 1 231 ? -17.875 -22.071 -37.612 1.00 53.56 231 MET A O 1
ATOM 1912 N N . LEU A 1 232 ? -19.984 -21.630 -36.990 1.00 51.47 232 LEU A N 1
ATOM 1913 C CA . LEU A 1 232 ? -20.575 -22.922 -37.373 1.00 51.47 232 LEU A CA 1
ATOM 1914 C C . LEU A 1 232 ? -21.443 -22.844 -38.649 1.00 51.47 232 LEU A C 1
ATOM 1916 O O . LEU A 1 232 ? -22.235 -23.750 -38.909 1.00 51.47 232 LEU A O 1
ATOM 1920 N N . LYS A 1 233 ? -21.312 -21.773 -39.439 1.00 43.19 233 LYS A N 1
ATOM 1921 C CA . LYS A 1 233 ? -21.893 -21.633 -40.784 1.00 43.19 233 LYS A CA 1
ATOM 1922 C C . LYS A 1 233 ? -20.789 -21.496 -41.819 1.00 43.19 233 LYS A C 1
ATOM 1924 O O . LYS A 1 233 ? -21.012 -22.004 -42.937 1.00 43.19 233 LYS A O 1
#

pLDDT: mean 78.5, std 12.32, range [43.19, 95.06]

Organism: Pichia angusta (NCBI:txid870730)

Secondary structure (DSSP, 8-state):
-HHHHHHHTTHHHHHHHHTSTT-HHHHHHHHHHHHHHHHHHHHHHHHHHHTTTHHHH-HHHHHHHHHHHHHHHHHHHHHHHHHTT------SSPPPSS-EEEE----STTHHHHHHHHHHHHT--HHHHHHHHHHHTTTPPPP---S-TTGGG-SEEEEEETTEEESS--HHHHHHHHHS-SS----HHHHHHHHHHHHT-SS-EEEEE--------HHHHHHHHHHHHHTT-

Foldseek 3Di:
DVVVVCVQVVVVVVVVQVPDPVCPVVVVVVVVLVVVLVVLQVVVVVLVVVCPVVCVVPVVVSVVVVLVSLLVNLVSVVVVCVVVVPDDDDDDDQDDQAAEEAEDADDHPCVLSVVLLSQLVNLDDVVLVVVQVVCVVVVHDRDSDDPDVVSSSPDQEWEDDLLATHSRDDPVNVVSVVPPDLPDDDDPVSVCVRCVCVVPDPHHYYYYYHNPDPPCDVVVVVVVVVVVVVVVD

Radius of gyration: 20.95 Å; chains: 1; bounding box: 55×43×68 Å

Sequence (233 aa):
MKSELLDHIGVQTLKQQLSSTSNYMRVTRCLCFVTMLLSYFVVYEIFSVATIGVKYLIPQTRFSYKRYFAAGFWTLCIYILELNNVNVEITGDELETENALFISNHASLIDYIIYPYLVLKSTRKPSELEAARKSEKKGEPEKIFAQDLSSILLPRISFFTWYAIWFIPSFRVFRNVFQADENWELNDETLGFVFKDILDSEVVEWLVTFPEVNIFTRKDAKLQQGMSMFMLK